Protein AF-W4FZ93-F1 (afdb_monomer_lite)

Sequence (371 aa):
MEKGGGAVDAKQWELMTLYMETLHKKGDLTDLTACATSINDALERVLGQTPNWANMYYVTIMRCMYRQMILRMTLNAPLQSDGDIVVRFCRLVLREGSCPPSLRSQAMSLLYDACASCASRVMHVLGVDSFQRNESTAEFSCACRGLDELLSCMAGSGKSFEFIYTSLDNGTTSVRLADVVNDLLSSGLSKSRTMGSSLLFRIILDSTQAQASKVLGVLFDCADVEVDARVHAHVLGLVWEVLDLRRDLLDDNSWSAVSTSLRHPSPLVTSMAAYSAMRLLLCDAKHDSKIAGSMLGDLVTIYVHHSLSLTQPVLQLMFQFFHDHYGATHSQSLIVSHYVLYRNQLVRAIYIDTFTTLGGFIINIILLGCL

pLDDT: mean 73.11, std 15.74, range [30.03, 96.38]

Structure (mmCIF, N/CA/C/O backbone):
data_AF-W4FZ93-F1
#
_entry.id   AF-W4FZ93-F1
#
loop_
_atom_site.group_PDB
_atom_site.id
_atom_site.type_symbol
_atom_site.label_atom_id
_atom_site.label_alt_id
_atom_site.label_comp_id
_atom_site.label_asym_id
_atom_site.label_entity_id
_atom_site.label_seq_id
_atom_site.pdbx_PDB_ins_code
_atom_site.Cartn_x
_atom_site.Cartn_y
_atom_site.Cartn_z
_atom_site.occupancy
_atom_site.B_iso_or_equiv
_atom_site.auth_seq_id
_atom_site.auth_comp_id
_atom_site.auth_asym_id
_atom_site.auth_atom_id
_atom_site.pdbx_PDB_model_num
ATOM 1 N N . MET A 1 1 ? -15.627 13.579 52.550 1.00 35.56 1 MET A N 1
ATOM 2 C CA . MET A 1 1 ? -14.972 13.889 51.260 1.00 35.56 1 MET A CA 1
ATOM 3 C C . MET A 1 1 ? -13.475 13.707 51.443 1.00 35.56 1 MET A C 1
ATOM 5 O O . MET A 1 1 ? -12.804 14.634 51.875 1.00 35.56 1 MET A O 1
ATOM 9 N N . GLU A 1 2 ? -12.961 12.507 51.185 1.00 30.03 2 GLU A N 1
ATOM 10 C CA . GLU A 1 2 ? -11.522 12.240 51.265 1.00 30.03 2 GLU A CA 1
ATOM 11 C C . GLU A 1 2 ? -10.886 12.435 49.888 1.00 30.03 2 GLU A C 1
ATOM 13 O O . GLU A 1 2 ? -11.124 11.676 48.955 1.00 30.03 2 GLU A O 1
ATOM 18 N N . LYS A 1 3 ? -10.067 13.482 49.759 1.00 36.00 3 LYS A N 1
ATOM 19 C CA . LYS A 1 3 ? -9.247 13.778 48.572 1.00 36.00 3 LYS A CA 1
ATOM 20 C C . LYS A 1 3 ? -7.889 13.039 48.600 1.00 36.00 3 LYS A C 1
ATOM 22 O O . LYS A 1 3 ? -6.905 13.560 48.091 1.00 36.00 3 LYS A O 1
ATOM 27 N N . GLY A 1 4 ? -7.818 11.851 49.213 1.00 32.84 4 GLY A N 1
ATOM 28 C CA . GLY A 1 4 ? -6.560 11.124 49.475 1.00 32.84 4 GLY A CA 1
ATOM 29 C C . GLY A 1 4 ? -6.294 9.865 48.632 1.00 32.84 4 GLY A C 1
ATOM 30 O O . GLY A 1 4 ? -5.160 9.399 48.607 1.00 32.84 4 GLY A O 1
ATOM 31 N N . GLY A 1 5 ? -7.293 9.317 47.926 1.00 36.84 5 GLY A N 1
ATOM 32 C CA . GLY A 1 5 ? -7.180 7.997 47.272 1.00 36.84 5 GLY A CA 1
ATOM 33 C C . GLY A 1 5 ? -6.354 7.956 45.979 1.00 36.84 5 GLY A C 1
ATOM 34 O O . GLY A 1 5 ? -5.679 6.970 45.706 1.00 36.84 5 GLY A O 1
ATOM 35 N N . GLY A 1 6 ? -6.318 9.048 45.207 1.00 48.41 6 GLY A N 1
ATOM 36 C CA . GLY A 1 6 ? -5.771 9.019 43.841 1.00 48.41 6 GLY A CA 1
ATOM 37 C C . GLY A 1 6 ? -4.277 8.681 43.731 1.00 48.41 6 GLY A C 1
ATOM 38 O O . GLY A 1 6 ? -3.866 8.067 42.751 1.00 48.41 6 GLY A O 1
ATOM 39 N N . ALA A 1 7 ? -3.459 9.045 44.725 1.00 42.44 7 ALA A N 1
ATOM 40 C CA . ALA A 1 7 ? -2.016 8.779 44.703 1.00 42.44 7 ALA A CA 1
ATOM 41 C C . ALA A 1 7 ? -1.669 7.339 45.121 1.00 42.44 7 ALA A C 1
ATOM 43 O O . ALA A 1 7 ? -0.763 6.732 44.549 1.00 42.44 7 ALA A O 1
ATOM 44 N N . VAL A 1 8 ? -2.401 6.791 46.096 1.00 50.66 8 VAL A N 1
ATOM 45 C CA . VAL A 1 8 ? -2.248 5.399 46.548 1.00 50.66 8 VAL A CA 1
ATOM 46 C C . VAL A 1 8 ? -2.722 4.449 45.452 1.00 50.66 8 VAL A C 1
ATOM 48 O O . VAL A 1 8 ? -1.992 3.526 45.093 1.00 50.66 8 VAL A O 1
ATOM 51 N N . ASP A 1 9 ? -3.865 4.757 44.837 1.00 56.88 9 ASP A N 1
ATOM 52 C CA . ASP A 1 9 ? -4.383 4.017 43.689 1.00 56.88 9 ASP A CA 1
ATOM 53 C C . ASP A 1 9 ? -3.378 4.044 42.530 1.00 56.88 9 ASP A C 1
ATOM 55 O O . ASP A 1 9 ? -3.009 2.994 42.007 1.00 56.88 9 ASP A O 1
ATOM 59 N N . ALA A 1 10 ? -2.854 5.219 42.159 1.00 54.25 10 ALA A N 1
ATOM 60 C CA . ALA A 1 10 ? -1.879 5.340 41.072 1.00 54.25 10 ALA A CA 1
ATOM 61 C C . ALA A 1 10 ? -0.599 4.520 41.318 1.00 54.25 10 ALA A C 1
ATOM 63 O O . ALA A 1 10 ? -0.083 3.892 40.391 1.00 54.25 10 ALA A O 1
ATOM 64 N N . LYS A 1 11 ? -0.101 4.476 42.562 1.00 60.28 11 LYS A N 1
ATOM 65 C CA . LYS A 1 11 ? 1.092 3.692 42.914 1.00 60.28 11 LYS A CA 1
ATOM 66 C C . LYS A 1 11 ? 0.827 2.188 42.876 1.00 60.28 11 LYS A C 1
ATOM 68 O O . LYS A 1 11 ? 1.674 1.424 42.416 1.00 60.28 11 LYS A O 1
ATOM 73 N N . GLN A 1 12 ? -0.354 1.766 43.319 1.00 64.31 12 GLN A N 1
ATOM 74 C CA . GLN A 1 12 ? -0.790 0.376 43.227 1.00 64.31 12 GLN A CA 1
ATOM 75 C C . GLN A 1 12 ? -0.920 -0.070 41.762 1.00 64.31 12 GLN A C 1
ATOM 77 O O . GLN A 1 12 ? -0.498 -1.172 41.416 1.00 64.31 12 GLN A O 1
ATOM 82 N N . TRP A 1 13 ? -1.405 0.813 40.884 1.00 63.22 13 TRP A N 1
ATOM 83 C CA . TRP A 1 13 ? -1.472 0.583 39.438 1.00 63.22 13 TRP A CA 1
ATOM 84 C C . TRP A 1 13 ? -0.101 0.482 38.777 1.00 63.22 13 TRP A C 1
ATOM 86 O O . TRP A 1 13 ? 0.116 -0.407 37.954 1.00 63.22 13 TRP A O 1
ATOM 96 N N . GLU A 1 14 ? 0.834 1.356 39.142 1.00 63.62 14 GLU A N 1
ATOM 97 C CA . GLU A 1 14 ? 2.212 1.306 38.648 1.00 63.62 14 GLU A CA 1
ATOM 98 C C . GLU A 1 14 ? 2.872 -0.037 39.003 1.00 63.62 14 GLU A C 1
ATOM 100 O O . GLU A 1 14 ? 3.421 -0.713 38.132 1.00 63.62 14 GLU A O 1
ATOM 105 N N . LEU A 1 15 ? 2.742 -0.472 40.261 1.00 67.50 15 LEU A N 1
ATOM 106 C CA . LEU A 1 15 ? 3.280 -1.747 40.743 1.00 67.50 15 LEU A CA 1
ATOM 107 C C . LEU A 1 15 ? 2.616 -2.953 40.072 1.00 67.50 15 LEU A C 1
ATOM 109 O O . LEU A 1 15 ? 3.316 -3.874 39.652 1.00 67.50 15 LEU A O 1
ATOM 113 N N . MET A 1 16 ? 1.289 -2.935 39.919 1.00 67.19 16 MET A N 1
ATOM 114 C CA . MET A 1 16 ? 0.552 -3.988 39.217 1.00 67.19 16 MET A CA 1
ATOM 115 C C . MET A 1 16 ? 0.984 -4.083 37.749 1.00 67.19 16 MET A C 1
ATOM 117 O O . MET A 1 16 ? 1.209 -5.173 37.233 1.00 67.19 16 MET A O 1
ATOM 121 N N . THR A 1 17 ? 1.172 -2.941 37.086 1.00 64.12 17 THR A N 1
ATOM 122 C CA . THR A 1 17 ? 1.612 -2.878 35.686 1.00 64.12 17 THR A CA 1
ATOM 123 C C . THR A 1 17 ? 3.021 -3.447 35.522 1.00 64.12 17 THR A C 1
ATOM 125 O O . THR A 1 17 ? 3.241 -4.298 34.662 1.00 64.12 17 THR A O 1
ATOM 128 N N . LEU A 1 18 ? 3.965 -3.046 36.381 1.00 69.38 18 LEU A N 1
ATOM 129 C CA . LEU A 1 18 ? 5.336 -3.571 36.381 1.00 69.38 18 LEU A CA 1
ATOM 130 C C . LEU A 1 18 ? 5.380 -5.078 36.677 1.00 69.38 18 LEU A C 1
ATOM 132 O O . LEU A 1 18 ? 6.157 -5.820 36.066 1.00 69.38 18 LEU A O 1
ATOM 136 N N . TYR A 1 19 ? 4.526 -5.545 37.589 1.00 70.44 19 TYR A N 1
ATOM 137 C CA . TYR A 1 19 ? 4.387 -6.961 37.908 1.00 70.44 19 TYR A CA 1
ATOM 138 C C . TYR A 1 19 ? 3.857 -7.758 36.708 1.00 70.44 19 TYR A C 1
ATOM 140 O O . TYR A 1 19 ? 4.474 -8.747 36.314 1.00 70.44 19 TYR A O 1
ATOM 148 N N . MET A 1 20 ? 2.797 -7.281 36.050 1.00 65.69 20 MET A N 1
ATOM 149 C CA . MET A 1 20 ? 2.255 -7.912 34.842 1.00 65.69 20 MET A CA 1
ATOM 150 C C . MET A 1 20 ? 3.243 -7.904 33.668 1.00 65.69 20 MET A C 1
ATOM 152 O O . MET A 1 20 ? 3.344 -8.899 32.951 1.00 65.69 20 MET A O 1
ATOM 156 N N . GLU A 1 21 ? 4.018 -6.831 33.474 1.00 68.00 21 GLU A N 1
ATOM 157 C CA . GLU A 1 21 ? 5.091 -6.815 32.469 1.00 68.00 21 GLU A CA 1
ATOM 158 C C . GLU A 1 21 ? 6.171 -7.860 32.763 1.00 68.00 21 GLU A C 1
ATOM 160 O O . GLU A 1 21 ? 6.707 -8.485 31.845 1.00 68.00 21 GLU A O 1
ATOM 165 N N . THR A 1 22 ? 6.479 -8.072 34.042 1.00 69.50 22 THR A N 1
ATOM 166 C CA . THR A 1 22 ? 7.454 -9.075 34.477 1.00 69.50 22 THR A CA 1
ATOM 167 C C . THR A 1 22 ? 6.928 -10.492 34.257 1.00 69.50 22 THR A C 1
ATOM 169 O O . THR A 1 22 ? 7.661 -11.324 33.723 1.00 69.50 22 THR A O 1
ATOM 172 N N . LEU A 1 23 ? 5.664 -10.761 34.600 1.00 65.00 23 LEU A N 1
ATOM 173 C CA . LEU A 1 23 ? 5.008 -12.045 34.326 1.00 65.00 23 LEU A CA 1
ATOM 174 C C . LEU A 1 23 ? 4.964 -12.342 32.825 1.00 65.00 23 LEU A C 1
ATOM 176 O O . LEU A 1 23 ? 5.329 -13.433 32.394 1.00 65.00 23 LEU A O 1
ATOM 180 N N . HIS A 1 24 ? 4.627 -11.343 32.007 1.00 64.81 24 HIS A N 1
ATOM 181 C CA . HIS A 1 24 ? 4.627 -11.496 30.556 1.00 64.81 24 HIS A CA 1
ATOM 182 C C . HIS A 1 24 ? 6.029 -11.795 30.005 1.00 64.81 24 HIS A C 1
ATOM 184 O O . HIS A 1 24 ? 6.166 -12.633 29.116 1.00 64.81 24 HIS A O 1
ATOM 190 N N . LYS A 1 25 ? 7.084 -11.142 30.512 1.00 71.75 25 LYS A N 1
ATOM 191 C CA . LYS A 1 25 ? 8.470 -11.453 30.110 1.00 71.75 25 LYS A CA 1
ATOM 192 C C . LYS A 1 25 ? 8.885 -12.880 30.475 1.00 71.75 25 LYS A C 1
ATOM 194 O O . LYS A 1 25 ? 9.735 -13.443 29.796 1.00 71.75 25 LYS A O 1
ATOM 199 N N . LYS A 1 26 ? 8.305 -13.443 31.536 1.00 73.75 26 LYS A N 1
ATOM 200 C CA . LYS A 1 26 ? 8.569 -14.810 32.003 1.00 73.75 26 LYS A CA 1
ATOM 201 C C . LYS A 1 26 ? 7.689 -15.872 31.333 1.00 73.75 26 LYS A C 1
ATOM 203 O O . LYS A 1 26 ? 8.024 -17.045 31.413 1.00 73.75 26 LYS A O 1
ATOM 208 N N . GLY A 1 27 ? 6.618 -15.469 30.644 1.00 61.44 27 GLY A N 1
ATOM 209 C CA . GLY A 1 27 ? 5.684 -16.382 29.978 1.00 61.44 27 GLY A CA 1
ATOM 210 C C . GLY A 1 27 ? 4.643 -17.025 30.906 1.00 61.44 27 GLY A C 1
ATOM 211 O O . GLY A 1 27 ? 3.965 -17.958 30.485 1.00 61.44 27 GLY A O 1
ATOM 212 N N . ASP A 1 28 ? 4.483 -16.532 32.139 1.00 61.88 28 ASP A N 1
ATOM 213 C CA . ASP A 1 28 ? 3.562 -17.100 33.137 1.00 61.88 28 ASP A CA 1
ATOM 214 C C . ASP A 1 28 ? 2.106 -16.663 32.890 1.00 61.88 28 ASP A C 1
ATOM 216 O O . ASP A 1 28 ? 1.606 -15.687 33.455 1.00 61.88 28 ASP A O 1
ATOM 220 N N . LEU A 1 29 ? 1.410 -17.392 32.012 1.00 56.88 29 LEU A N 1
ATOM 221 C CA . LEU A 1 29 ? 0.048 -17.075 31.556 1.00 56.88 29 LEU A CA 1
ATOM 222 C C . LEU A 1 29 ? -1.044 -17.295 32.625 1.00 56.88 29 LEU A C 1
ATOM 224 O O . LEU A 1 29 ? -2.068 -16.613 32.595 1.00 56.88 29 LEU A O 1
ATOM 228 N N . THR A 1 30 ? -0.840 -18.203 33.584 1.00 58.72 30 THR A N 1
ATOM 229 C CA . THR A 1 30 ? -1.821 -18.526 34.640 1.00 58.72 30 THR A CA 1
ATOM 230 C C . THR A 1 30 ? -1.986 -17.390 35.651 1.00 58.72 30 THR A C 1
ATOM 232 O O . THR A 1 30 ? -3.110 -16.990 35.958 1.00 58.72 30 THR A O 1
ATOM 235 N N . ASP A 1 31 ? -0.891 -16.778 36.099 1.00 56.69 31 ASP A N 1
ATOM 236 C CA . ASP A 1 31 ? -0.945 -15.661 37.055 1.00 56.69 31 ASP A CA 1
ATOM 237 C C . ASP A 1 31 ? -1.457 -14.369 36.393 1.00 56.69 31 ASP A C 1
ATOM 239 O O . ASP A 1 31 ? -2.152 -13.557 37.014 1.00 56.69 31 ASP A O 1
ATOM 243 N N . LEU A 1 32 ? -1.206 -14.223 35.087 1.00 56.34 32 LEU A N 1
ATOM 244 C CA . LEU A 1 32 ? -1.777 -13.171 34.244 1.00 56.34 32 LEU A CA 1
ATOM 245 C C . LEU A 1 32 ? -3.315 -13.242 34.189 1.00 56.34 32 LEU A C 1
ATOM 247 O O . LEU A 1 32 ? -3.967 -12.197 34.252 1.00 56.34 32 LEU A O 1
ATOM 251 N N . THR A 1 33 ? -3.903 -14.445 34.126 1.00 56.22 33 THR A N 1
ATOM 252 C CA . THR A 1 33 ? -5.371 -14.616 34.114 1.00 56.22 33 THR A CA 1
ATOM 253 C C . THR A 1 33 ? -6.044 -14.270 35.440 1.00 56.22 33 THR A C 1
ATOM 255 O O . THR A 1 33 ? -7.114 -13.658 35.431 1.00 56.22 33 THR A O 1
ATOM 258 N N . ALA A 1 34 ? -5.414 -14.580 36.577 1.00 58.16 34 ALA A N 1
ATOM 259 C CA . ALA A 1 34 ? -5.950 -14.258 37.901 1.00 58.16 34 ALA A CA 1
ATOM 260 C C . ALA A 1 34 ? -6.024 -12.742 38.145 1.00 58.16 34 ALA A C 1
ATOM 262 O O . ALA A 1 34 ? -6.990 -12.252 38.728 1.00 58.16 34 ALA A O 1
ATOM 263 N N . CYS A 1 35 ? -5.049 -11.989 37.630 1.00 56.03 35 CYS A N 1
ATOM 264 C CA . CYS A 1 35 ? -5.040 -10.532 37.724 1.00 56.03 35 CYS A CA 1
ATOM 265 C C . CYS A 1 35 ? -6.111 -9.846 36.856 1.00 56.03 35 CYS A C 1
ATOM 267 O O . CYS A 1 35 ? -6.422 -8.678 37.083 1.00 56.03 35 CYS A O 1
ATOM 269 N N . ALA A 1 36 ? -6.690 -10.549 35.877 1.00 53.28 36 ALA A N 1
ATOM 270 C CA . ALA A 1 36 ? -7.583 -9.931 34.910 1.00 53.28 36 ALA A CA 1
ATOM 271 C C . ALA A 1 36 ? -8.976 -9.607 35.479 1.00 53.28 36 ALA A C 1
ATOM 273 O O . ALA A 1 36 ? -9.659 -8.730 34.959 1.00 53.28 36 ALA A O 1
ATOM 274 N N . THR A 1 37 ? -9.416 -10.290 36.544 1.00 53.91 37 THR A N 1
ATOM 275 C CA . THR A 1 37 ? -10.739 -10.138 37.196 1.00 53.91 37 THR A CA 1
ATOM 276 C C . THR A 1 37 ? -11.039 -8.736 37.730 1.00 53.91 37 THR A C 1
ATOM 278 O O . THR A 1 37 ? -12.204 -8.352 37.728 1.00 53.91 37 THR A O 1
ATOM 281 N N . SER A 1 38 ? -10.027 -7.933 38.076 1.00 57.75 38 SER A N 1
ATOM 282 C CA . SER A 1 38 ? -10.199 -6.572 38.616 1.00 57.75 38 SER A CA 1
ATOM 283 C C . SER A 1 38 ? -10.261 -5.455 37.560 1.00 57.75 38 SER A C 1
ATOM 285 O O . SER A 1 38 ? -10.442 -4.289 37.912 1.00 57.75 38 SER A O 1
ATOM 287 N N . ILE A 1 39 ? -10.115 -5.773 36.265 1.00 56.94 39 ILE A N 1
ATOM 288 C CA . ILE A 1 39 ? -9.986 -4.751 35.214 1.00 56.94 39 ILE A CA 1
ATOM 289 C C . ILE A 1 39 ? -11.302 -4.014 34.955 1.00 56.94 39 ILE A C 1
ATOM 291 O O . ILE A 1 39 ? -11.245 -2.843 34.611 1.00 56.94 39 ILE A O 1
ATOM 295 N N . ASN A 1 40 ? -12.481 -4.619 35.135 1.00 58.53 40 ASN A N 1
ATOM 296 C CA . ASN A 1 40 ? -13.748 -3.954 34.780 1.00 58.53 40 ASN A CA 1
ATOM 297 C C . ASN A 1 40 ? -13.934 -2.613 35.525 1.00 58.53 40 ASN A C 1
ATOM 299 O O . ASN A 1 40 ? -14.217 -1.596 34.893 1.00 58.53 40 ASN A O 1
ATOM 303 N N . ASP A 1 41 ? -13.630 -2.571 36.825 1.00 61.22 41 ASP A N 1
ATOM 304 C CA . ASP A 1 41 ? -13.669 -1.338 37.627 1.00 61.22 41 ASP A CA 1
ATOM 305 C C . ASP A 1 41 ? -12.568 -0.340 37.232 1.00 61.22 41 ASP A C 1
ATOM 307 O O . ASP A 1 41 ? -12.723 0.878 37.344 1.00 61.22 41 ASP A O 1
ATOM 311 N N . ALA A 1 42 ? -11.426 -0.847 36.770 1.00 58.47 42 ALA A N 1
ATOM 312 C CA . ALA A 1 42 ? -10.315 -0.036 36.288 1.00 58.47 42 ALA A CA 1
ATOM 313 C C . ALA A 1 42 ? -10.595 0.579 34.913 1.00 58.47 42 ALA A C 1
ATOM 315 O O . ALA A 1 42 ? -10.226 1.723 34.655 1.00 58.47 42 ALA A O 1
ATOM 316 N N . LEU A 1 43 ? -11.279 -0.173 34.052 1.00 62.75 43 LEU A N 1
ATOM 317 C CA . LEU A 1 43 ? -11.732 0.226 32.729 1.00 62.75 43 LEU A CA 1
ATOM 318 C C . LEU A 1 43 ? -12.688 1.399 32.829 1.00 62.75 43 LEU A C 1
ATOM 320 O O . LEU A 1 43 ? -12.486 2.387 32.132 1.00 62.75 43 LEU A O 1
ATOM 324 N N . GLU A 1 44 ? -13.673 1.345 33.726 1.00 63.81 44 GLU A N 1
ATOM 325 C CA . GLU A 1 44 ? -14.584 2.474 33.929 1.00 63.81 44 GLU A CA 1
ATOM 326 C C . GLU A 1 44 ? -13.851 3.729 34.420 1.00 63.81 44 GLU A C 1
ATOM 328 O O . GLU A 1 44 ? -14.126 4.832 33.942 1.00 63.81 44 GLU A O 1
ATOM 333 N N . ARG A 1 45 ? -12.855 3.576 35.304 1.00 64.44 45 ARG A N 1
ATOM 334 C CA . ARG A 1 45 ? -12.037 4.706 35.777 1.00 64.44 45 ARG A CA 1
ATOM 335 C C . ARG A 1 45 ? -11.161 5.301 34.678 1.00 64.44 45 ARG A C 1
ATOM 337 O O . ARG A 1 45 ? -11.041 6.520 34.615 1.00 64.44 45 ARG A O 1
ATOM 344 N N . VAL A 1 46 ? -10.566 4.476 33.816 1.00 64.94 46 VAL A N 1
ATOM 345 C CA . VAL A 1 46 ? -9.740 4.942 32.689 1.00 64.94 46 VAL A CA 1
ATOM 346 C C . VAL A 1 46 ? -10.601 5.566 31.591 1.00 64.94 46 VAL A C 1
ATOM 348 O O . VAL A 1 46 ? -10.240 6.617 31.071 1.00 64.94 46 VAL A O 1
ATOM 351 N N . LEU A 1 47 ? -11.760 4.978 31.279 1.00 63.56 47 LEU A N 1
ATOM 352 C CA . LEU A 1 47 ? -12.728 5.529 30.323 1.00 63.56 47 LEU A CA 1
ATOM 353 C C . LEU A 1 47 ? -13.320 6.868 30.793 1.00 63.56 47 LEU A C 1
ATOM 355 O O . LEU A 1 47 ? -13.745 7.667 29.962 1.00 63.56 47 LEU A O 1
ATOM 359 N N . GLY A 1 48 ? -13.351 7.117 32.106 1.00 61.69 48 GLY A N 1
ATOM 360 C CA . GLY A 1 48 ? -13.779 8.387 32.695 1.00 61.69 48 GLY A CA 1
ATOM 361 C C . GLY A 1 48 ? -12.708 9.485 32.716 1.00 61.69 48 GLY A C 1
ATOM 362 O O . GLY A 1 48 ? -13.018 10.614 33.096 1.00 61.69 48 GLY A O 1
ATOM 363 N N . GLN A 1 49 ? -11.460 9.188 32.337 1.00 67.88 49 GLN A N 1
ATOM 364 C CA . GLN A 1 49 ? -10.350 10.143 32.358 1.00 67.88 49 GLN A CA 1
ATOM 365 C C . GLN A 1 49 ? -9.951 10.592 30.951 1.00 67.88 49 GLN A C 1
ATOM 367 O O . GLN A 1 49 ? -9.987 9.828 29.989 1.00 67.88 49 GLN A O 1
ATOM 372 N N . THR A 1 50 ? -9.513 11.847 30.836 1.00 71.50 50 THR A N 1
ATOM 373 C CA . THR A 1 50 ? -8.937 12.374 29.594 1.00 71.50 50 THR A CA 1
ATOM 374 C C . THR A 1 50 ? -7.622 11.654 29.268 1.00 71.50 50 THR A C 1
ATOM 376 O O . THR A 1 50 ? -6.740 11.615 30.135 1.00 71.50 50 THR A O 1
ATOM 379 N N . PRO A 1 51 ? -7.444 11.128 28.042 1.00 76.38 51 PRO A N 1
ATOM 380 C CA . PRO A 1 51 ? -6.226 10.422 27.657 1.00 76.38 51 PRO A CA 1
ATOM 381 C C . PRO A 1 51 ? -4.962 11.284 27.772 1.00 76.38 51 PRO A C 1
ATOM 383 O O . PRO A 1 51 ? -4.949 12.439 27.349 1.00 76.38 51 PRO A O 1
ATOM 386 N N . ASN A 1 52 ? -3.871 10.717 28.303 1.00 79.88 52 ASN A N 1
ATOM 387 C CA . ASN A 1 52 ? -2.574 11.396 28.415 1.00 79.88 52 ASN A CA 1
ATOM 388 C C . ASN A 1 52 ? -1.451 10.574 27.770 1.00 79.88 52 ASN A C 1
ATOM 390 O O . ASN A 1 52 ? -0.611 9.974 28.441 1.00 79.88 52 ASN A O 1
ATOM 394 N N . TRP A 1 53 ? -1.426 10.570 26.438 1.00 83.25 53 TRP A N 1
ATOM 395 C CA . TRP A 1 53 ? -0.460 9.811 25.635 1.00 83.25 53 TRP A CA 1
ATOM 396 C C . TRP A 1 53 ? 0.995 10.276 25.780 1.00 83.25 53 TRP A C 1
ATOM 398 O O . TRP A 1 53 ? 1.907 9.525 25.443 1.00 83.25 53 TRP A O 1
ATOM 408 N N . ALA A 1 54 ? 1.223 11.489 26.296 1.00 79.81 54 ALA A N 1
ATOM 409 C CA . ALA A 1 54 ? 2.562 12.003 26.580 1.00 79.81 54 ALA A CA 1
ATOM 410 C C . ALA A 1 54 ? 3.182 11.366 27.837 1.00 79.81 54 ALA A C 1
ATOM 412 O O . ALA A 1 54 ? 4.403 11.340 27.985 1.00 79.81 54 ALA A O 1
ATOM 413 N N . ASN A 1 55 ? 2.358 10.834 28.743 1.00 76.38 55 ASN A N 1
ATOM 414 C CA . ASN A 1 55 ? 2.825 10.162 29.945 1.00 76.38 55 ASN A CA 1
ATOM 415 C C . ASN A 1 55 ? 3.132 8.684 29.648 1.00 76.38 55 ASN A C 1
ATOM 417 O O . ASN A 1 55 ? 2.225 7.890 29.396 1.00 76.38 55 ASN A O 1
ATOM 421 N N . MET A 1 56 ? 4.407 8.288 29.741 1.00 72.88 56 MET A N 1
ATOM 422 C CA . MET A 1 56 ? 4.806 6.891 29.526 1.00 72.88 56 MET A CA 1
ATOM 423 C C . MET A 1 56 ? 4.089 5.912 30.462 1.00 72.88 56 MET A C 1
ATOM 425 O O . MET A 1 56 ? 3.720 4.834 30.011 1.00 72.88 56 MET A O 1
ATOM 429 N N . TYR A 1 57 ? 3.822 6.278 31.720 1.00 67.62 57 TYR A N 1
ATOM 430 C CA . TYR A 1 57 ? 3.101 5.405 32.653 1.00 67.62 57 TYR A CA 1
ATOM 431 C C . TYR A 1 57 ? 1.669 5.138 32.186 1.00 67.62 57 TYR A C 1
ATOM 433 O O . TYR A 1 57 ? 1.209 4.000 32.240 1.00 67.62 57 TYR A O 1
ATOM 441 N N . TYR A 1 58 ? 0.991 6.160 31.653 1.00 71.69 58 TYR A N 1
ATOM 442 C CA . TYR A 1 58 ? -0.341 6.006 31.065 1.00 71.69 58 TYR A CA 1
ATOM 443 C C . TYR A 1 58 ? -0.303 5.054 29.862 1.00 71.69 58 TYR A C 1
ATOM 445 O O . TYR A 1 58 ? -1.099 4.123 29.784 1.00 71.69 58 TYR A O 1
ATOM 453 N N . VAL A 1 59 ? 0.675 5.216 28.962 1.00 76.69 59 VAL A N 1
ATOM 454 C CA . VAL A 1 59 ? 0.855 4.319 27.805 1.00 76.69 59 VAL A CA 1
ATOM 455 C C . VAL A 1 59 ? 1.107 2.872 28.242 1.00 76.69 59 VAL A C 1
ATOM 457 O O . VAL A 1 59 ? 0.545 1.949 27.651 1.00 76.69 59 VAL A O 1
ATOM 460 N N . THR A 1 60 ? 1.923 2.656 29.274 1.00 71.44 60 THR A N 1
ATOM 461 C CA . THR A 1 60 ? 2.221 1.317 29.798 1.00 71.44 60 THR A CA 1
ATOM 462 C C . THR A 1 60 ? 0.990 0.669 30.433 1.00 71.44 60 THR A C 1
ATOM 464 O O . THR A 1 60 ? 0.700 -0.491 30.135 1.00 71.44 60 THR A O 1
ATOM 467 N N . ILE A 1 61 ? 0.216 1.418 31.227 1.00 74.38 61 ILE A N 1
ATOM 468 C CA . ILE A 1 61 ? -1.057 0.944 31.796 1.00 74.38 61 ILE A CA 1
ATOM 469 C C . ILE A 1 61 ? -2.014 0.534 30.671 1.00 74.38 61 ILE A C 1
ATOM 471 O O . ILE A 1 61 ? -2.540 -0.579 30.688 1.00 74.38 61 ILE A O 1
ATOM 475 N N . MET A 1 62 ? -2.175 1.380 29.648 1.00 77.19 62 MET A N 1
ATOM 476 C CA . MET A 1 62 ? -3.034 1.077 28.501 1.00 77.19 62 MET A CA 1
ATOM 477 C C . MET A 1 62 ? -2.579 -0.190 27.767 1.00 77.19 62 MET A C 1
ATOM 479 O O . MET A 1 62 ? -3.401 -1.061 27.491 1.00 77.19 62 MET A O 1
ATOM 483 N N . ARG A 1 63 ? -1.275 -0.354 27.498 1.00 76.19 63 ARG A N 1
ATOM 484 C CA . ARG A 1 63 ? -0.729 -1.582 26.881 1.00 76.19 63 ARG A CA 1
ATOM 485 C C . ARG A 1 63 ? -1.037 -2.825 27.703 1.00 76.19 63 ARG A C 1
ATOM 487 O O . ARG A 1 63 ? -1.376 -3.865 27.142 1.00 76.19 63 ARG A O 1
ATOM 494 N N . CYS A 1 64 ? -0.893 -2.721 29.018 1.00 74.56 64 CYS A N 1
ATOM 495 C CA . CYS A 1 64 ? -1.180 -3.815 29.928 1.00 74.56 64 CYS A CA 1
ATOM 496 C C . CYS A 1 64 ? -2.661 -4.217 29.856 1.00 74.56 64 CYS A C 1
ATOM 498 O O . CYS A 1 64 ? -2.968 -5.392 29.656 1.00 74.56 64 CYS A O 1
ATOM 500 N N . MET A 1 65 ? -3.568 -3.233 29.891 1.00 75.94 65 MET A N 1
ATOM 501 C CA . MET A 1 65 ? -5.010 -3.457 29.745 1.00 75.94 65 MET A CA 1
ATOM 502 C C . MET A 1 65 ? -5.366 -4.126 28.410 1.00 75.94 65 MET A C 1
ATOM 504 O O . MET A 1 65 ? -6.105 -5.109 28.408 1.00 75.94 65 MET A O 1
ATOM 508 N N . TYR A 1 66 ? -4.793 -3.672 27.287 1.00 75.75 66 TYR A N 1
ATOM 509 C CA . TYR A 1 66 ? -5.018 -4.302 25.977 1.00 75.75 66 TYR A CA 1
ATOM 510 C C . TYR A 1 66 ? -4.575 -5.765 25.945 1.00 75.75 66 TYR A C 1
ATOM 512 O O . TYR A 1 66 ? -5.323 -6.626 25.490 1.00 75.75 66 TYR A O 1
ATOM 520 N N . ARG A 1 67 ? -3.387 -6.075 26.473 1.00 74.38 67 ARG A N 1
ATOM 521 C CA . ARG A 1 67 ? -2.888 -7.459 26.539 1.00 74.38 67 ARG A CA 1
ATOM 522 C C . ARG A 1 67 ? -3.788 -8.354 27.383 1.00 74.38 67 ARG A C 1
ATOM 524 O O . ARG A 1 67 ? -4.049 -9.491 27.001 1.00 74.38 67 ARG A O 1
ATOM 531 N N . GLN A 1 68 ? -4.282 -7.846 28.508 1.00 72.94 68 GLN A N 1
ATOM 532 C CA . GLN A 1 68 ? -5.199 -8.597 29.362 1.00 72.94 68 GLN A CA 1
ATOM 533 C C . GLN A 1 68 ? -6.555 -8.833 28.683 1.00 72.94 68 GLN A C 1
ATOM 535 O O . GLN A 1 68 ? -7.104 -9.928 28.788 1.00 72.94 68 GLN A O 1
ATOM 540 N N . MET A 1 69 ? -7.082 -7.845 27.953 1.00 73.38 69 MET A N 1
ATOM 541 C CA . MET A 1 69 ? -8.304 -8.009 27.159 1.00 73.38 69 MET A CA 1
ATOM 542 C C . MET A 1 69 ? -8.134 -9.048 26.050 1.00 73.38 69 MET A C 1
ATOM 544 O O . MET A 1 69 ? -9.016 -9.884 25.874 1.00 73.38 69 MET A O 1
ATOM 548 N N . ILE A 1 70 ? -6.990 -9.044 25.357 1.00 73.19 70 ILE A N 1
ATOM 549 C CA . ILE A 1 70 ? -6.656 -10.070 24.360 1.00 73.19 70 ILE A CA 1
ATOM 550 C C . ILE A 1 70 ? -6.676 -11.453 25.017 1.00 73.19 70 ILE A C 1
ATOM 552 O O . ILE A 1 70 ? -7.430 -12.314 24.574 1.00 73.19 70 ILE A O 1
ATOM 556 N N . LEU A 1 71 ? -5.937 -11.642 26.118 1.00 70.25 71 LEU A N 1
ATOM 557 C CA . LEU A 1 71 ? -5.891 -12.916 26.850 1.00 70.25 71 LEU A CA 1
ATOM 558 C C . LEU A 1 71 ? -7.285 -13.395 27.274 1.00 70.25 71 LEU A C 1
ATOM 560 O O . LEU A 1 71 ? -7.610 -14.570 27.114 1.00 70.25 71 LEU A O 1
ATOM 564 N N . ARG A 1 72 ? -8.131 -12.489 27.776 1.00 69.75 72 ARG A N 1
ATOM 565 C CA . ARG A 1 72 ? -9.516 -12.806 28.152 1.00 69.75 72 ARG A CA 1
ATOM 566 C C . ARG A 1 72 ? -10.350 -13.274 26.965 1.00 69.75 72 ARG A C 1
ATOM 568 O O . ARG A 1 72 ? -11.026 -14.287 27.091 1.00 69.75 72 ARG A O 1
ATOM 575 N N . MET A 1 73 ? -10.268 -12.575 25.835 1.00 67.31 73 MET A N 1
ATOM 576 C CA . MET A 1 73 ? -10.976 -12.935 24.601 1.00 67.31 73 MET A CA 1
ATOM 577 C C . MET A 1 73 ? -10.501 -14.269 24.018 1.00 67.31 73 MET A C 1
ATOM 579 O O . MET A 1 73 ? -11.291 -14.990 23.420 1.00 67.31 73 MET A O 1
ATOM 583 N N . THR A 1 74 ? -9.218 -14.610 24.185 1.00 65.81 74 THR A N 1
ATOM 584 C CA . THR A 1 74 ? -8.672 -15.883 23.684 1.00 65.81 74 THR A CA 1
ATOM 585 C C . THR A 1 74 ? -9.094 -17.075 24.546 1.00 65.81 74 THR A C 1
ATOM 587 O O . THR A 1 74 ? -9.266 -18.176 24.031 1.00 65.81 74 THR A O 1
ATOM 590 N N . LEU A 1 75 ? -9.231 -16.874 25.861 1.00 59.34 75 LEU A N 1
ATOM 591 C CA . LEU A 1 75 ? -9.457 -17.950 26.832 1.00 59.34 75 LEU A CA 1
ATOM 592 C C . LEU A 1 75 ? -10.936 -18.181 27.156 1.00 59.34 75 LEU A C 1
ATOM 594 O O . LEU A 1 75 ? -11.342 -19.320 27.375 1.00 59.34 75 LEU A O 1
ATOM 598 N N . ASN A 1 76 ? -11.742 -17.121 27.163 1.00 53.94 76 ASN A N 1
ATOM 599 C CA . ASN A 1 76 ? -13.177 -17.200 27.386 1.00 53.94 76 ASN A CA 1
ATOM 600 C C . ASN A 1 76 ? -13.868 -16.877 26.059 1.00 53.94 76 ASN A C 1
ATOM 602 O O . ASN A 1 76 ? -13.758 -15.754 25.571 1.00 53.94 76 ASN A O 1
ATOM 606 N N . ALA A 1 77 ? -14.562 -17.860 25.469 1.00 48.53 77 ALA A N 1
ATOM 607 C CA . ALA A 1 77 ? -15.419 -17.672 24.291 1.00 48.53 77 ALA A CA 1
ATOM 608 C C . ALA A 1 77 ? -16.228 -16.363 24.405 1.00 48.53 77 ALA A C 1
ATOM 610 O O . ALA A 1 77 ? -16.607 -16.013 25.525 1.00 48.53 77 ALA A O 1
ATOM 611 N N . PRO A 1 78 ? -16.496 -15.646 23.293 1.00 50.66 78 PRO A N 1
ATOM 612 C CA . PRO A 1 78 ? -16.865 -14.232 23.310 1.00 50.66 78 PRO A CA 1
ATOM 613 C C . PRO A 1 78 ? -18.059 -13.995 24.233 1.00 50.66 78 PRO A C 1
ATOM 615 O O . PRO A 1 78 ? -19.208 -14.279 23.889 1.00 50.66 78 PRO A O 1
ATOM 618 N N . LEU A 1 79 ? -17.773 -13.496 25.436 1.00 47.50 79 LEU A N 1
ATOM 619 C CA . LEU A 1 79 ? -18.781 -13.097 26.402 1.00 47.50 79 LEU A CA 1
ATOM 620 C C . LEU A 1 79 ? -19.512 -11.912 25.778 1.00 47.50 79 LEU A C 1
ATOM 622 O O . LEU A 1 79 ? -18.959 -10.820 25.670 1.00 47.50 79 LEU A O 1
ATOM 626 N N . GLN A 1 80 ? -20.750 -12.131 25.333 1.00 51.94 80 GLN A N 1
ATOM 627 C CA . GLN A 1 80 ? -21.574 -11.101 24.689 1.00 51.94 80 GLN A CA 1
ATOM 628 C C . GLN A 1 80 ? -21.697 -9.818 25.537 1.00 51.94 80 GLN A C 1
ATOM 630 O O . GLN A 1 80 ? -21.899 -8.749 24.973 1.00 51.94 80 GLN A O 1
ATOM 635 N N . SER A 1 81 ? -21.521 -9.900 26.863 1.00 54.84 81 SER A N 1
ATOM 636 C CA . SER A 1 81 ? -21.518 -8.756 27.787 1.00 54.84 81 SER A CA 1
ATOM 637 C C . SER A 1 81 ? -20.235 -7.914 27.765 1.00 54.84 81 SER A C 1
ATOM 639 O O . SER A 1 81 ? -20.299 -6.712 28.009 1.00 54.84 81 SER A O 1
ATOM 641 N N . ASP A 1 82 ? -19.076 -8.508 27.468 1.00 61.88 82 ASP A N 1
ATOM 642 C CA . ASP A 1 82 ? -17.779 -7.810 27.495 1.00 61.88 82 ASP A CA 1
ATOM 643 C C . ASP A 1 82 ? -17.479 -7.104 26.159 1.00 61.88 82 ASP A C 1
ATOM 645 O O . ASP A 1 82 ? -16.632 -6.207 26.095 1.00 61.88 82 ASP A O 1
ATOM 649 N N . GLY A 1 83 ? -18.210 -7.464 25.096 1.00 64.44 83 GLY A N 1
ATOM 650 C CA . GLY A 1 83 ? -18.058 -6.899 23.754 1.00 64.44 83 GLY A CA 1
ATOM 651 C C . GLY A 1 83 ? -18.214 -5.378 23.718 1.00 64.44 83 GLY A C 1
ATOM 652 O O . GLY A 1 83 ? -17.363 -4.692 23.154 1.00 64.44 83 GLY A O 1
ATOM 653 N N . ASP A 1 84 ? -19.228 -4.824 24.385 1.00 69.81 84 ASP A N 1
ATOM 654 C CA . ASP A 1 84 ? -19.468 -3.373 24.405 1.00 69.81 84 ASP A CA 1
ATOM 655 C C . ASP A 1 84 ? -18.351 -2.595 25.116 1.00 69.81 84 ASP A C 1
ATOM 657 O O . ASP A 1 84 ? -17.993 -1.484 24.710 1.00 69.81 84 ASP A O 1
ATOM 661 N N . ILE A 1 85 ? -17.757 -3.183 26.157 1.00 72.38 85 ILE A N 1
ATOM 662 C CA . ILE A 1 85 ? -16.640 -2.583 26.895 1.00 72.38 85 ILE A CA 1
ATOM 663 C C . ILE A 1 85 ? -15.385 -2.583 26.022 1.00 72.38 85 ILE A C 1
ATOM 665 O O . ILE A 1 85 ? -14.735 -1.542 25.892 1.00 72.38 85 ILE A O 1
ATOM 669 N N . VAL A 1 86 ? -15.079 -3.709 25.368 1.00 75.75 86 VAL A N 1
ATOM 670 C CA . VAL A 1 86 ? -13.963 -3.810 24.413 1.00 75.75 86 VAL A CA 1
ATOM 671 C C . VAL A 1 86 ? -14.131 -2.792 23.289 1.00 75.75 86 VAL A C 1
ATOM 673 O O . VAL A 1 86 ? -13.194 -2.062 22.970 1.00 75.75 86 VAL A O 1
ATOM 676 N N . VAL A 1 87 ? -15.338 -2.672 22.737 1.00 76.31 87 VAL A N 1
ATOM 677 C CA . VAL A 1 87 ? -15.667 -1.699 21.694 1.00 76.31 87 VAL A CA 1
ATOM 678 C C . VAL A 1 87 ? -15.428 -0.262 22.160 1.00 76.31 87 VAL A C 1
ATOM 680 O O . VAL A 1 87 ? -14.757 0.506 21.465 1.00 76.31 87 VAL A O 1
ATOM 683 N N . ARG A 1 88 ? -15.944 0.128 23.332 1.00 76.44 88 ARG A N 1
ATOM 684 C CA . ARG A 1 88 ? -15.741 1.478 23.888 1.00 76.44 88 ARG A CA 1
ATOM 685 C C . ARG A 1 88 ? -14.264 1.773 24.130 1.00 76.44 88 ARG A C 1
ATOM 687 O O . ARG A 1 88 ? -13.810 2.879 23.842 1.00 76.44 88 ARG A O 1
ATOM 694 N N . PHE A 1 89 ? -13.521 0.784 24.610 1.00 77.69 89 PHE A N 1
ATOM 695 C CA . PHE A 1 89 ? -12.097 0.910 24.886 1.00 77.69 89 PHE A CA 1
ATOM 696 C C . PHE A 1 89 ? -11.263 1.056 23.609 1.00 77.69 89 PHE A C 1
ATOM 698 O O . PHE A 1 89 ? -10.432 1.961 23.515 1.00 77.69 89 PHE A O 1
ATOM 705 N N . CYS A 1 90 ? -11.551 0.250 22.585 1.00 81.31 90 CYS A N 1
ATOM 706 C CA . CYS A 1 90 ? -10.913 0.376 21.278 1.00 81.31 90 CYS A CA 1
ATOM 707 C C . CYS A 1 90 ? -11.240 1.733 20.641 1.00 81.31 90 CYS A C 1
ATOM 709 O O . CYS A 1 90 ? -10.340 2.424 20.171 1.00 81.31 90 CYS A O 1
ATOM 711 N N . ARG A 1 91 ? -12.500 2.189 20.702 1.00 78.50 91 ARG A N 1
ATOM 712 C CA . ARG A 1 91 ? -12.904 3.518 20.201 1.00 78.50 91 ARG A CA 1
ATOM 713 C C . ARG A 1 91 ? -12.109 4.663 20.833 1.00 78.50 91 ARG A C 1
ATOM 715 O O . ARG A 1 91 ? -11.748 5.586 20.110 1.00 78.50 91 ARG A O 1
ATOM 722 N N . LEU A 1 92 ? -11.832 4.608 22.141 1.00 78.38 92 LEU A N 1
ATOM 723 C CA . LEU A 1 92 ? -11.035 5.624 22.843 1.00 78.38 92 LEU A CA 1
ATOM 724 C C . LEU A 1 92 ? -9.656 5.792 22.188 1.00 78.38 92 LEU A C 1
ATOM 726 O O . LEU A 1 92 ? -9.220 6.903 21.917 1.00 78.38 92 LEU A O 1
ATOM 730 N N . VAL A 1 93 ? -8.985 4.678 21.899 1.00 80.25 93 VAL A N 1
ATOM 731 C CA . VAL A 1 93 ? -7.654 4.672 21.279 1.00 80.25 93 VAL A CA 1
ATOM 732 C C . VAL A 1 93 ? -7.702 5.074 19.810 1.00 80.25 93 VAL A C 1
ATOM 734 O O . VAL A 1 93 ? -6.866 5.847 19.345 1.00 80.25 93 VAL A O 1
ATOM 737 N N . LEU A 1 94 ? -8.682 4.550 19.079 1.00 77.88 94 LEU A N 1
ATOM 738 C CA . LEU A 1 94 ? -8.773 4.702 17.629 1.00 77.88 94 LEU A CA 1
ATOM 739 C C . LEU A 1 94 ? -9.223 6.108 17.208 1.00 77.88 94 LEU A C 1
ATOM 741 O O . LEU A 1 94 ? -8.917 6.533 16.097 1.00 77.88 94 LEU A O 1
ATOM 745 N N . ARG A 1 95 ? -9.901 6.856 18.089 1.00 75.69 95 ARG A N 1
ATOM 746 C CA . ARG A 1 95 ? -10.325 8.245 17.836 1.00 75.69 95 ARG A CA 1
ATOM 747 C C . ARG A 1 95 ? -9.285 9.295 18.234 1.00 75.69 95 ARG A C 1
ATOM 749 O O . ARG A 1 95 ? -9.398 10.442 17.809 1.00 75.69 95 ARG A O 1
ATOM 756 N N . GLU A 1 96 ? -8.253 8.918 18.984 1.00 76.19 96 GLU A N 1
ATOM 757 C CA . GLU A 1 96 ? -7.243 9.843 19.503 1.00 76.19 96 GLU A CA 1
ATOM 758 C C . GLU A 1 96 ? -5.991 9.898 18.619 1.00 76.19 96 GLU A C 1
ATOM 760 O O . GLU A 1 96 ? -5.194 8.960 18.527 1.00 76.19 96 GLU A O 1
ATOM 765 N N . GLY A 1 97 ? -5.774 11.049 17.978 1.00 71.25 97 GLY A N 1
ATOM 766 C CA . GLY A 1 97 ? -4.730 11.198 16.963 1.00 71.25 97 GLY A CA 1
ATOM 767 C C . GLY A 1 97 ? -3.295 11.132 17.489 1.00 71.25 97 GLY A C 1
ATOM 768 O O . GLY A 1 97 ? -2.385 10.845 16.707 1.00 71.25 97 GLY A O 1
ATOM 769 N N . SER A 1 98 ? -3.105 11.384 18.785 1.00 79.56 98 SER A N 1
ATOM 770 C CA . SER A 1 98 ? -1.825 11.363 19.503 1.00 79.56 98 SER A CA 1
ATOM 771 C C . SER A 1 98 ? -1.492 9.996 20.114 1.00 79.56 98 SER A C 1
ATOM 773 O O . SER A 1 98 ? -0.406 9.825 20.669 1.00 79.56 98 SER A O 1
ATOM 775 N N . CYS A 1 99 ? -2.380 9.004 19.979 1.00 81.88 99 CYS A N 1
ATOM 776 C CA . CYS A 1 99 ? -2.123 7.655 20.464 1.00 81.88 99 CYS A CA 1
ATOM 777 C C . CYS A 1 99 ? -0.928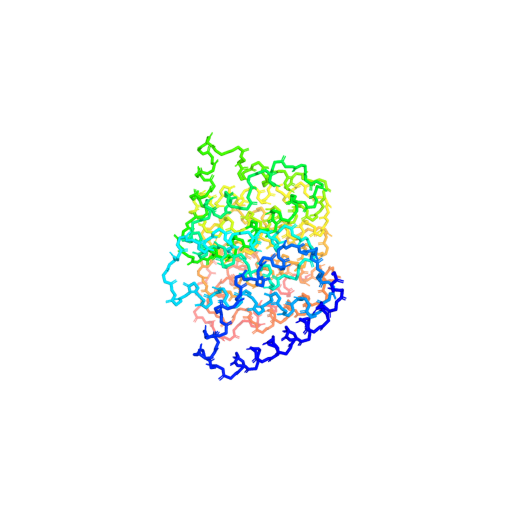 7.003 19.729 1.00 81.88 99 CYS A C 1
ATOM 779 O O . CYS A 1 99 ? -0.864 7.070 18.492 1.00 81.88 99 CYS A O 1
ATOM 781 N N . PRO A 1 100 ? -0.017 6.309 20.449 1.00 83.50 100 PRO A N 1
ATOM 782 C CA . PRO A 1 100 ? 1.087 5.564 19.849 1.00 83.50 100 PRO A CA 1
ATOM 783 C C . PRO A 1 100 ? 0.624 4.527 18.803 1.00 83.50 100 PRO A C 1
ATOM 785 O O . PRO A 1 100 ? -0.312 3.772 19.085 1.00 83.50 100 PRO A O 1
ATOM 788 N N . PRO A 1 101 ? 1.310 4.395 17.647 1.00 82.06 101 PRO A N 1
ATOM 789 C CA . PRO A 1 101 ? 0.915 3.461 16.581 1.00 82.06 101 PRO A CA 1
ATOM 790 C C . PRO A 1 101 ? 0.825 1.994 17.025 1.00 82.06 101 PRO A C 1
ATOM 792 O O . PRO A 1 101 ? -0.089 1.279 16.634 1.00 82.06 101 PRO A O 1
ATOM 795 N N . SER A 1 102 ? 1.742 1.552 17.893 1.00 82.12 102 SER A N 1
ATOM 796 C CA . SER A 1 102 ? 1.756 0.174 18.414 1.00 82.12 102 SER A CA 1
ATOM 797 C C . SER A 1 102 ? 0.516 -0.170 19.238 1.00 82.12 102 SER A C 1
ATOM 799 O O . SER A 1 102 ? 0.016 -1.286 19.153 1.00 82.12 102 SER A O 1
ATOM 801 N N . LEU A 1 103 ? 0.014 0.782 20.030 1.00 83.62 103 LEU A N 1
ATOM 802 C CA . LEU A 1 103 ? -1.200 0.589 20.819 1.00 83.62 103 LEU A CA 1
ATOM 803 C C . LEU A 1 103 ? -2.439 0.616 19.920 1.00 83.62 103 LEU A C 1
ATOM 805 O O . LEU A 1 103 ? -3.364 -0.160 20.127 1.00 83.62 103 LEU A O 1
ATOM 809 N N . ARG A 1 104 ? -2.432 1.487 18.904 1.00 84.62 104 ARG A N 1
ATOM 810 C CA . ARG A 1 104 ? -3.530 1.615 17.946 1.00 84.62 104 ARG A CA 1
ATOM 811 C C . ARG A 1 104 ? -3.734 0.328 17.143 1.00 84.62 104 ARG A C 1
ATOM 813 O O . ARG A 1 104 ? -4.823 -0.234 17.171 1.00 84.62 104 ARG A O 1
ATOM 820 N N . SER A 1 105 ? -2.645 -0.232 16.616 1.00 83.31 105 SER A N 1
ATOM 821 C CA . SER A 1 105 ? -2.652 -1.528 15.929 1.00 83.31 105 SER A CA 1
ATOM 822 C C . SER A 1 105 ? -3.152 -2.674 16.825 1.00 83.31 105 SER A C 1
ATOM 824 O O . SER A 1 105 ? -3.966 -3.485 16.385 1.00 83.31 105 SER A O 1
ATOM 826 N N . GLN A 1 106 ? -2.745 -2.718 18.102 1.00 84.00 106 GLN A N 1
ATOM 827 C CA . GLN A 1 106 ? -3.269 -3.702 19.064 1.00 84.00 106 GLN A CA 1
ATOM 828 C C . GLN A 1 106 ? -4.769 -3.522 19.315 1.00 84.00 106 GLN A C 1
ATOM 830 O O . GLN A 1 106 ? -5.503 -4.508 19.374 1.00 84.00 106 GLN A O 1
ATOM 835 N N . ALA A 1 107 ? -5.228 -2.275 19.436 1.00 85.25 107 ALA A N 1
ATOM 836 C CA . ALA A 1 107 ? -6.637 -1.958 19.616 1.00 85.25 107 ALA A CA 1
ATOM 837 C C . ALA A 1 107 ? -7.475 -2.359 18.403 1.00 85.25 107 ALA A C 1
ATOM 839 O O . ALA A 1 107 ? -8.551 -2.926 18.567 1.00 85.25 107 ALA A O 1
ATOM 840 N N . MET A 1 108 ? -6.973 -2.115 17.191 1.00 86.19 108 MET A N 1
ATOM 841 C CA . MET A 1 108 ? -7.652 -2.531 15.972 1.00 86.19 108 MET A CA 1
ATOM 842 C C . MET A 1 108 ? -7.744 -4.053 15.856 1.00 86.19 108 MET A C 1
ATOM 844 O O . MET A 1 108 ? -8.820 -4.565 15.563 1.00 86.19 108 MET A O 1
ATOM 848 N N . SER A 1 109 ? -6.659 -4.779 16.141 1.00 83.00 109 SER A N 1
ATOM 849 C CA . SER A 1 109 ? -6.671 -6.249 16.130 1.00 83.00 109 SER A CA 1
ATOM 850 C C . SER A 1 109 ? -7.694 -6.800 17.120 1.00 83.00 109 SER A C 1
ATOM 852 O O . SER A 1 109 ? -8.532 -7.616 16.749 1.00 83.00 109 SER A O 1
ATOM 854 N N . LEU A 1 110 ? -7.687 -6.293 18.358 1.00 82.75 110 LEU A N 1
ATOM 855 C CA . LEU A 1 110 ? -8.652 -6.692 19.381 1.00 82.75 110 LEU A CA 1
ATOM 856 C C . LEU A 1 110 ? -10.093 -6.386 18.949 1.00 82.75 110 LEU A C 1
ATOM 858 O O . LEU A 1 110 ? -10.982 -7.210 19.146 1.00 82.75 110 LEU A O 1
ATOM 862 N N . LEU A 1 111 ? -10.332 -5.215 18.353 1.00 82.75 111 LEU A N 1
ATOM 863 C CA . LEU A 1 111 ? -11.648 -4.828 17.853 1.00 82.75 111 LEU A CA 1
ATOM 864 C C . LEU A 1 111 ? -12.108 -5.718 16.694 1.00 82.75 111 LEU A C 1
ATOM 866 O O . LEU A 1 111 ? -13.284 -6.081 16.624 1.00 82.75 111 LEU A O 1
ATOM 870 N N . TYR A 1 112 ? -11.192 -6.065 15.792 1.00 79.06 112 TYR A N 1
ATOM 871 C CA . TYR A 1 112 ? -11.457 -6.960 14.678 1.00 79.06 112 TYR A CA 1
ATOM 872 C C . TYR A 1 112 ? -11.867 -8.344 15.180 1.00 79.06 112 TYR A C 1
ATOM 874 O O . TYR A 1 112 ? -12.921 -8.842 14.779 1.00 79.06 112 TYR A O 1
ATOM 882 N N . ASP A 1 113 ? -11.125 -8.906 16.133 1.00 77.31 113 ASP A N 1
ATOM 883 C CA . ASP A 1 113 ? -11.439 -10.193 16.757 1.00 77.31 113 ASP A CA 1
ATOM 884 C C . ASP A 1 113 ? -12.769 -10.140 17.526 1.00 77.31 113 ASP A C 1
ATOM 886 O O . ASP A 1 113 ? -13.626 -11.010 17.355 1.00 77.31 113 ASP A O 1
ATOM 890 N N . ALA A 1 114 ? -13.006 -9.062 18.286 1.00 75.75 114 ALA A N 1
ATOM 891 C CA . ALA A 1 114 ? -14.265 -8.816 18.996 1.00 75.75 114 ALA A CA 1
ATOM 892 C C . ALA A 1 114 ? -15.478 -8.785 18.059 1.00 75.75 114 ALA A C 1
ATOM 894 O O . ALA A 1 114 ? -16.562 -9.259 18.397 1.00 75.75 114 ALA A O 1
ATOM 895 N N . CYS A 1 115 ? -15.292 -8.255 16.853 1.00 72.56 115 CYS A N 1
ATOM 896 C CA . CYS A 1 115 ? -16.319 -8.200 15.823 1.00 72.56 115 CYS A CA 1
ATOM 897 C C . CYS A 1 115 ? -16.440 -9.511 15.026 1.00 72.56 115 CYS A C 1
ATOM 899 O O . CYS A 1 115 ? -17.011 -9.499 13.931 1.00 72.56 115 CYS A O 1
ATOM 901 N N . ALA A 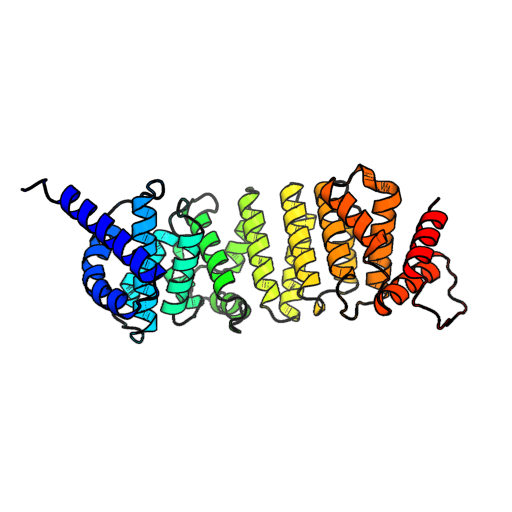1 116 ? -15.926 -10.632 15.547 1.00 70.94 116 ALA A N 1
ATOM 902 C CA . ALA A 1 116 ? -15.857 -11.929 14.870 1.00 70.94 116 ALA A CA 1
ATOM 903 C C . ALA A 1 116 ? -15.146 -11.843 13.508 1.00 70.94 116 ALA A C 1
ATOM 905 O O . ALA A 1 116 ? -15.540 -12.475 12.518 1.00 70.94 116 ALA A O 1
ATOM 906 N N . SER A 1 117 ? -14.126 -10.985 13.438 1.00 68.81 117 SER A N 1
ATOM 907 C CA . SER A 1 117 ? -13.359 -10.703 12.229 1.00 68.81 117 SER A CA 1
ATOM 908 C C . SER A 1 117 ? -14.269 -10.253 11.071 1.00 68.81 117 SER A C 1
ATOM 910 O O . SER A 1 117 ? -14.066 -10.621 9.913 1.00 68.81 117 SER A O 1
ATOM 912 N N . CYS A 1 118 ? -15.348 -9.526 11.383 1.00 70.62 118 CYS A N 1
ATOM 913 C CA . CYS A 1 118 ? -16.267 -8.942 10.411 1.00 70.62 118 CYS A CA 1
ATOM 914 C C . CYS A 1 118 ? -16.022 -7.438 10.318 1.00 70.62 118 CYS A C 1
ATOM 916 O O . CYS A 1 118 ? -16.422 -6.662 11.183 1.00 70.62 118 CYS A O 1
ATOM 918 N N . ALA A 1 119 ? -15.387 -7.013 9.236 1.00 69.75 119 ALA A N 1
ATOM 919 C CA . ALA A 1 119 ? -14.998 -5.623 9.051 1.00 69.75 119 ALA A CA 1
ATOM 920 C C . ALA A 1 119 ? -16.174 -4.656 8.875 1.00 69.75 119 ALA A C 1
ATOM 922 O O . ALA A 1 119 ? -16.091 -3.523 9.331 1.00 69.75 119 ALA A O 1
ATOM 923 N N . SER A 1 120 ? -17.298 -5.099 8.299 1.00 68.62 120 SER A N 1
ATOM 924 C CA . SER A 1 120 ? -18.532 -4.297 8.272 1.00 68.62 120 SER A CA 1
ATOM 925 C C . SER A 1 120 ? -18.996 -3.957 9.695 1.00 68.62 120 SER A C 1
ATOM 927 O O . SER A 1 120 ? -19.315 -2.804 9.991 1.00 68.62 120 SER A O 1
ATOM 929 N N . ARG A 1 121 ? -18.931 -4.932 10.615 1.00 70.94 121 ARG A N 1
ATOM 930 C CA . ARG A 1 121 ? -19.211 -4.699 12.037 1.00 70.94 121 ARG A CA 1
ATOM 931 C C . ARG A 1 121 ? -18.177 -3.774 12.666 1.00 70.94 121 ARG A C 1
ATOM 933 O O . ARG A 1 121 ? -18.578 -2.866 13.383 1.00 70.94 121 ARG A O 1
ATOM 940 N N . VAL A 1 122 ? -16.887 -3.941 12.362 1.00 74.25 122 VAL A N 1
ATOM 941 C CA . VAL A 1 122 ? -15.841 -3.026 12.855 1.00 74.25 122 VAL A CA 1
ATOM 942 C C . VAL A 1 122 ? -16.092 -1.595 12.3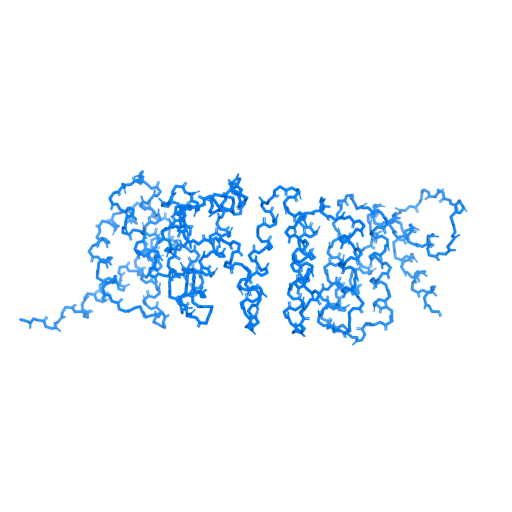94 1.00 74.25 122 VAL A C 1
ATOM 944 O O . VAL A 1 122 ? -16.037 -0.692 13.214 1.00 74.25 122 VAL A O 1
ATOM 947 N N . MET A 1 123 ? -16.423 -1.368 11.124 1.00 72.44 123 MET A N 1
ATOM 948 C CA . MET A 1 123 ? -16.705 -0.033 10.584 1.00 72.44 123 MET A CA 1
ATOM 949 C C . MET A 1 123 ? -17.937 0.599 11.232 1.00 72.44 123 MET A C 1
ATOM 951 O O . MET A 1 123 ? -17.887 1.747 11.678 1.00 72.44 123 MET A O 1
ATOM 955 N N . HIS A 1 124 ? -19.021 -0.169 11.371 1.00 72.62 124 HIS A N 1
ATOM 956 C CA . HIS A 1 124 ? -20.206 0.267 12.108 1.00 72.62 124 HIS A CA 1
ATOM 957 C C . HIS A 1 124 ? -19.855 0.622 13.560 1.00 72.62 124 HIS A C 1
ATOM 959 O O . HIS A 1 124 ? -20.309 1.627 14.110 1.00 72.62 124 HIS A O 1
ATOM 965 N N . VAL A 1 125 ? -18.987 -0.179 14.177 1.00 73.50 125 VAL A N 1
ATOM 966 C CA . VAL A 1 125 ? -18.471 0.086 15.508 1.00 73.50 125 VAL A CA 1
ATOM 967 C C . VAL A 1 125 ? -17.540 1.299 15.525 1.00 73.50 125 VAL A C 1
ATOM 969 O O . VAL A 1 125 ? -17.652 2.090 16.441 1.00 73.50 125 VAL A O 1
ATOM 972 N N . LEU A 1 126 ? -16.669 1.569 14.565 1.00 70.75 126 LEU A N 1
ATOM 973 C CA . LEU A 1 126 ? -15.839 2.784 14.604 1.00 70.75 126 LEU A CA 1
ATOM 974 C C . LEU A 1 126 ? -16.685 4.062 14.515 1.00 70.75 126 LEU A C 1
ATOM 976 O O . LEU A 1 126 ? -16.339 5.088 15.115 1.00 70.75 126 LEU A O 1
ATOM 980 N N . GLY A 1 127 ? -17.871 3.930 13.927 1.00 67.50 127 GLY A N 1
ATOM 981 C CA . GLY A 1 127 ? -18.902 4.946 13.865 1.00 67.50 127 GLY A CA 1
ATOM 982 C C . GLY A 1 127 ? -18.931 5.555 12.477 1.00 67.50 127 GLY A C 1
ATOM 983 O O . GLY A 1 127 ? -17.977 6.203 12.055 1.00 67.50 127 GLY A O 1
ATOM 984 N N . VAL A 1 128 ? -20.059 5.363 11.801 1.00 57.59 128 VAL A N 1
ATOM 985 C CA . VAL A 1 128 ? -20.342 5.909 10.470 1.00 57.59 128 VAL A CA 1
ATOM 986 C C . VAL A 1 128 ? -20.197 7.439 10.477 1.00 57.59 128 VAL A C 1
ATOM 988 O O . VAL A 1 128 ? -19.528 7.992 9.612 1.00 57.59 128 VAL A O 1
ATOM 991 N N . ASP A 1 129 ? -20.669 8.117 11.527 1.00 56.09 129 ASP A N 1
ATOM 992 C CA . ASP A 1 129 ? -20.581 9.578 11.680 1.00 56.09 129 ASP A CA 1
ATOM 993 C C . ASP A 1 129 ? -19.147 10.130 11.657 1.00 56.09 129 ASP A C 1
ATOM 995 O O . ASP A 1 129 ? -18.939 11.292 11.320 1.00 56.09 129 ASP A O 1
ATOM 999 N N . SER A 1 130 ? -18.142 9.329 12.032 1.00 61.91 130 SER A N 1
ATOM 1000 C CA . SER A 1 130 ? -16.737 9.760 11.995 1.00 61.91 130 SER A CA 1
ATOM 1001 C C . SER A 1 130 ? -16.209 9.901 10.565 1.00 61.91 130 SER A C 1
ATOM 1003 O O . SER A 1 130 ? -15.266 10.654 10.342 1.00 61.91 130 SER A O 1
ATOM 1005 N N . PHE A 1 131 ? -16.846 9.224 9.608 1.00 61.94 131 PHE A N 1
ATOM 1006 C CA . PHE A 1 131 ? -16.547 9.306 8.180 1.00 61.94 131 PHE A CA 1
ATOM 1007 C C . PHE A 1 131 ? -17.444 10.310 7.432 1.00 61.94 131 PHE A C 1
ATOM 1009 O O . PHE A 1 131 ? -17.186 10.592 6.272 1.00 61.94 131 PHE A O 1
ATOM 1016 N N . GLN A 1 132 ? -18.475 10.866 8.084 1.00 58.12 132 GLN A N 1
ATOM 1017 C CA . GLN A 1 132 ? -19.378 11.884 7.512 1.00 58.12 132 GLN A CA 1
ATOM 1018 C C . GLN A 1 132 ? -18.926 13.327 7.772 1.00 58.12 132 GLN A C 1
ATOM 1020 O O . GLN A 1 132 ? -19.589 14.276 7.356 1.00 58.12 132 GLN A O 1
ATOM 1025 N N . ARG A 1 133 ? -17.843 13.514 8.532 1.00 59.50 133 ARG A N 1
ATOM 1026 C CA . ARG A 1 133 ? -17.324 14.835 8.909 1.00 59.50 133 ARG A CA 1
ATOM 1027 C C . ARG A 1 133 ? -16.277 15.297 7.902 1.00 59.50 133 ARG A C 1
ATOM 1029 O O . ARG A 1 133 ? -15.545 14.478 7.362 1.00 59.50 133 ARG A O 1
ATOM 1036 N N . ASN A 1 134 ? -16.176 16.615 7.713 1.00 59.12 134 ASN A N 1
ATOM 1037 C CA . ASN A 1 134 ? -15.215 17.239 6.799 1.00 59.12 134 ASN A CA 1
ATOM 1038 C C . ASN A 1 134 ? -13.786 16.695 6.985 1.00 59.12 134 ASN A C 1
ATOM 1040 O O . ASN A 1 134 ? -13.320 16.528 8.119 1.00 59.12 134 ASN A O 1
ATOM 1044 N N . GLU A 1 135 ? -13.063 16.544 5.872 1.00 57.97 135 GLU A N 1
ATOM 1045 C CA . GLU A 1 135 ? -11.692 16.011 5.807 1.00 57.97 135 GLU A CA 1
ATOM 1046 C C . GLU A 1 135 ? -10.678 16.721 6.719 1.00 57.97 135 GLU A C 1
ATOM 1048 O O . GLU A 1 135 ? -9.663 16.147 7.115 1.00 57.97 135 GLU A O 1
ATOM 1053 N N . SER A 1 136 ? -10.939 17.985 7.060 1.00 59.69 136 SER A N 1
ATOM 1054 C CA . SER A 1 136 ? -10.080 18.805 7.917 1.00 59.69 136 SER A CA 1
ATOM 1055 C C . SER A 1 136 ? -10.227 18.506 9.411 1.00 59.69 136 SER A C 1
ATOM 1057 O O . SER A 1 136 ? -9.471 19.041 10.226 1.00 59.69 136 SER A O 1
ATOM 1059 N N . THR A 1 137 ? -11.188 17.666 9.800 1.00 66.44 137 THR A N 1
ATOM 1060 C CA . THR A 1 137 ? -11.408 17.318 11.203 1.00 66.44 137 THR A CA 1
ATOM 1061 C C . THR A 1 137 ? -10.430 16.238 11.663 1.00 66.44 137 THR A C 1
ATOM 1063 O O . THR A 1 137 ? -10.140 15.268 10.960 1.00 66.44 137 THR A O 1
ATOM 1066 N N . ALA A 1 138 ? -9.922 16.378 12.891 1.00 68.38 138 ALA A N 1
ATOM 1067 C CA . ALA A 1 138 ? -9.049 15.373 13.499 1.00 68.38 138 ALA A CA 1
ATOM 1068 C C . ALA A 1 138 ? -9.717 13.987 13.549 1.00 68.38 138 ALA A C 1
ATOM 1070 O O . ALA A 1 138 ? -9.048 12.968 13.402 1.00 68.38 138 ALA A O 1
ATOM 1071 N N . GLU A 1 139 ? -11.040 13.958 13.700 1.00 68.31 139 GLU A N 1
ATOM 1072 C CA . GLU A 1 139 ? -11.842 12.740 13.762 1.00 68.31 139 GLU A CA 1
ATOM 1073 C C . GLU A 1 139 ? -11.877 11.995 12.429 1.00 68.31 139 GLU A C 1
ATOM 1075 O O . GLU A 1 139 ? -11.695 10.781 12.439 1.00 68.31 139 GLU A O 1
ATOM 1080 N N . PHE A 1 140 ? -12.017 12.697 11.297 1.00 70.94 140 PHE A N 1
ATOM 1081 C CA . PHE A 1 140 ? -11.937 12.079 9.972 1.00 70.94 140 PHE A CA 1
ATOM 1082 C C . PHE A 1 140 ? -10.554 11.459 9.737 1.00 70.94 140 PHE A C 1
ATOM 1084 O O . PHE A 1 140 ? -10.434 10.301 9.341 1.00 70.94 140 PHE A O 1
ATOM 1091 N N . SER A 1 141 ? -9.483 12.180 10.086 1.00 72.69 141 SER A N 1
ATOM 1092 C CA . SER A 1 141 ? -8.113 11.657 9.988 1.00 72.69 141 SER A CA 1
ATOM 1093 C C . SER A 1 141 ? -7.872 10.435 10.889 1.00 72.69 141 SER A C 1
ATOM 1095 O O . SER A 1 141 ? -7.148 9.508 10.516 1.00 72.69 141 SER A O 1
ATOM 1097 N N . CYS A 1 142 ? -8.454 10.407 12.090 1.00 74.12 142 CYS A N 1
ATOM 1098 C CA . CYS A 1 142 ? -8.408 9.238 12.970 1.00 74.12 142 CYS A CA 1
ATOM 1099 C C . CYS A 1 142 ? -9.220 8.066 12.409 1.00 74.12 142 CYS A C 1
ATOM 1101 O O . CYS A 1 142 ? -8.732 6.940 12.424 1.00 74.12 142 CYS A O 1
ATOM 1103 N N . ALA A 1 143 ? -10.402 8.327 11.851 1.00 74.25 143 ALA A N 1
ATOM 1104 C CA . ALA A 1 143 ? -11.239 7.315 11.218 1.00 74.25 143 ALA A CA 1
ATOM 1105 C C . ALA A 1 143 ? -10.537 6.675 10.010 1.00 74.25 143 ALA A C 1
ATOM 1107 O O . ALA A 1 143 ? -10.514 5.453 9.897 1.00 74.25 143 ALA A O 1
ATOM 1108 N N . CYS A 1 144 ? -9.867 7.475 9.175 1.00 75.25 144 CYS A N 1
ATOM 1109 C CA . CYS A 1 144 ? -9.081 6.982 8.041 1.00 75.25 144 CYS A CA 1
ATOM 1110 C C . CYS A 1 144 ? -7.864 6.159 8.483 1.00 75.25 144 CYS A C 1
ATOM 1112 O O . CYS A 1 144 ? -7.561 5.139 7.876 1.00 75.25 144 CYS A O 1
ATOM 1114 N N . ARG A 1 145 ? -7.193 6.549 9.577 1.00 77.56 145 ARG A N 1
ATOM 1115 C CA . ARG A 1 145 ? -6.122 5.735 10.182 1.00 77.56 145 ARG A CA 1
ATOM 1116 C C . ARG A 1 145 ? -6.646 4.427 10.770 1.00 77.56 145 ARG A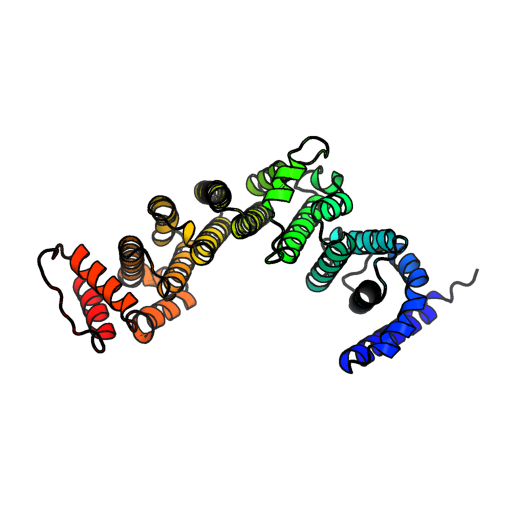 C 1
ATOM 1118 O O . ARG A 1 145 ? -5.989 3.404 10.638 1.00 77.56 145 ARG A O 1
ATOM 1125 N N . GLY A 1 146 ? -7.816 4.451 11.405 1.00 77.38 146 GLY A N 1
ATOM 1126 C CA . GLY A 1 146 ? -8.482 3.243 11.887 1.00 77.38 146 GLY A CA 1
ATOM 1127 C C . GLY A 1 146 ? -8.883 2.322 10.736 1.00 77.38 146 GLY A C 1
ATOM 1128 O O . GLY A 1 146 ? -8.667 1.120 10.810 1.00 77.38 146 GLY A O 1
ATOM 1129 N N . LEU A 1 147 ? -9.400 2.879 9.643 1.00 78.06 147 LEU A N 1
ATOM 1130 C CA . LEU A 1 147 ? -9.668 2.123 8.427 1.00 78.06 147 LEU A CA 1
ATOM 1131 C C . LEU A 1 147 ? -8.383 1.495 7.884 1.00 78.06 147 LEU A C 1
ATOM 1133 O O . LEU A 1 147 ? -8.381 0.297 7.641 1.00 78.06 147 LEU A O 1
ATOM 1137 N N . ASP A 1 148 ? -7.298 2.263 7.757 1.00 78.94 148 ASP A N 1
ATOM 1138 C CA . ASP A 1 148 ? -5.994 1.748 7.336 1.00 78.94 148 ASP A CA 1
ATOM 1139 C C . ASP A 1 148 ? -5.580 0.560 8.220 1.00 78.94 148 ASP A C 1
ATOM 1141 O O . ASP A 1 148 ? -5.400 -0.548 7.725 1.00 78.94 148 ASP A O 1
ATOM 1145 N N . GLU A 1 149 ? -5.538 0.719 9.539 1.00 81.19 149 GLU A N 1
ATOM 1146 C CA . GLU A 1 149 ? -5.169 -0.370 10.454 1.00 81.19 149 GLU A CA 1
ATOM 1147 C C . GLU A 1 149 ? -6.100 -1.589 10.353 1.00 81.19 149 GLU A C 1
ATOM 1149 O O . GLU A 1 149 ? -5.621 -2.724 10.396 1.00 81.19 149 GLU A O 1
ATOM 1154 N N . LEU A 1 150 ? -7.407 -1.379 10.157 1.00 79.50 150 LEU A N 1
ATOM 1155 C CA . LEU A 1 150 ? -8.350 -2.461 9.870 1.00 79.50 150 LEU A CA 1
ATOM 1156 C C . LEU A 1 150 ? -7.948 -3.178 8.583 1.00 79.50 150 LEU A C 1
ATOM 1158 O O . LEU A 1 150 ? -7.986 -4.409 8.539 1.00 79.50 150 LEU A O 1
ATOM 1162 N N . LEU A 1 151 ? -7.511 -2.423 7.565 1.00 75.88 151 LEU A N 1
ATOM 1163 C CA . LEU A 1 151 ? -7.058 -3.010 6.316 1.00 75.88 151 LEU A CA 1
ATOM 1164 C C . LEU A 1 151 ? -5.858 -3.949 6.543 1.00 75.88 151 LEU A C 1
ATOM 1166 O O . LEU A 1 151 ? -5.803 -5.052 6.001 1.00 75.88 151 LEU A O 1
ATOM 1170 N N . SER A 1 152 ? -4.907 -3.535 7.387 1.00 78.00 152 SER A N 1
ATOM 1171 C CA . SER A 1 152 ? -3.756 -4.370 7.757 1.00 78.00 152 SER A CA 1
ATOM 1172 C C . SER A 1 152 ? -4.163 -5.643 8.492 1.00 78.00 152 SER A C 1
ATOM 1174 O O . SER A 1 152 ? -3.584 -6.693 8.233 1.00 78.00 152 SER A O 1
ATOM 1176 N N . CYS A 1 153 ? -5.145 -5.573 9.394 1.00 75.44 153 CYS A N 1
ATOM 1177 C CA . CYS A 1 153 ? -5.594 -6.736 10.163 1.00 75.44 153 CYS A CA 1
ATOM 1178 C C . CYS A 1 153 ? -6.244 -7.818 9.293 1.00 75.44 153 CYS A C 1
ATOM 1180 O O . CYS A 1 153 ? -6.175 -8.995 9.639 1.00 75.44 153 CYS A O 1
ATOM 1182 N N . MET A 1 154 ? -6.876 -7.447 8.179 1.00 72.50 154 MET A N 1
ATOM 1183 C CA . MET A 1 154 ? -7.504 -8.438 7.303 1.00 72.50 154 MET A CA 1
ATOM 1184 C C . MET A 1 154 ? -6.572 -8.997 6.231 1.00 72.50 154 MET A C 1
ATOM 1186 O O . MET A 1 154 ? -6.944 -9.980 5.586 1.00 72.50 154 MET A O 1
ATOM 1190 N N . ALA A 1 155 ? -5.402 -8.395 6.008 1.00 69.69 155 ALA A N 1
ATOM 1191 C CA . ALA A 1 155 ? -4.473 -8.857 4.985 1.00 69.69 155 ALA A CA 1
ATOM 1192 C C . ALA A 1 155 ? -4.137 -10.346 5.203 1.00 69.69 155 ALA A C 1
ATOM 1194 O O . ALA A 1 155 ? -3.690 -10.745 6.276 1.00 69.69 155 ALA A O 1
ATOM 1195 N N . GLY A 1 156 ? -4.396 -11.185 4.195 1.00 62.75 156 GLY A N 1
ATOM 1196 C CA . GLY A 1 156 ? -4.169 -12.635 4.272 1.00 62.75 156 GLY A CA 1
ATOM 1197 C C . GLY A 1 156 ? -5.241 -13.437 5.026 1.00 62.75 156 GLY A C 1
ATOM 1198 O O . GLY A 1 156 ? -5.118 -14.654 5.131 1.00 62.75 156 GLY A O 1
ATOM 1199 N N . SER A 1 157 ? -6.315 -12.803 5.512 1.00 62.91 157 SER A N 1
ATOM 1200 C CA . SER A 1 157 ? -7.420 -13.484 6.215 1.00 62.91 157 SER A CA 1
ATOM 1201 C C . SER A 1 157 ? -8.391 -14.237 5.290 1.00 62.91 157 SER A C 1
ATOM 1203 O O . SER A 1 157 ? -9.285 -14.934 5.772 1.00 62.91 157 SER A O 1
ATOM 1205 N N . GLY A 1 158 ? -8.262 -14.078 3.967 1.00 56.44 158 GLY A N 1
ATOM 1206 C CA . GLY A 1 158 ? -9.164 -14.664 2.965 1.00 56.44 158 GLY A CA 1
ATOM 1207 C C . GLY A 1 158 ? -10.568 -14.041 2.929 1.00 56.44 158 GLY A C 1
ATOM 1208 O O . GLY A 1 158 ? -11.416 -14.484 2.157 1.00 56.44 158 GLY A O 1
ATOM 1209 N N . LYS A 1 159 ? -10.834 -13.018 3.752 1.00 61.91 159 LYS A N 1
ATOM 1210 C CA . LYS A 1 159 ? -12.068 -12.227 3.729 1.00 61.91 159 LYS A CA 1
ATOM 1211 C C . LYS A 1 159 ? -11.849 -11.010 2.837 1.00 61.91 159 LYS A C 1
ATOM 1213 O O . LYS A 1 159 ? -11.253 -10.043 3.288 1.00 61.91 159 LYS A O 1
ATOM 1218 N N . SER A 1 160 ? -12.348 -11.061 1.601 1.00 58.12 160 SER A N 1
ATOM 1219 C CA . SER A 1 160 ? -12.042 -10.034 0.599 1.00 58.12 160 SER A CA 1
ATOM 1220 C C . SER A 1 160 ? -12.562 -8.647 0.999 1.00 58.12 160 SER A C 1
ATOM 1222 O O . SER A 1 160 ? -13.762 -8.496 1.266 1.00 58.12 160 SER A O 1
ATOM 1224 N N . PHE A 1 161 ? -11.713 -7.622 0.926 1.00 63.31 161 PHE A N 1
ATOM 1225 C CA . PHE A 1 161 ? -12.089 -6.203 0.953 1.00 63.31 161 PHE A CA 1
ATOM 1226 C C . PHE A 1 161 ? -13.168 -5.861 -0.070 1.00 63.31 161 PHE A C 1
ATOM 1228 O O . PHE A 1 161 ? -14.000 -4.992 0.194 1.00 63.31 161 PHE A O 1
ATOM 1235 N N . GLU A 1 162 ? -13.208 -6.589 -1.189 1.00 59.44 162 GLU A N 1
ATOM 1236 C CA . GLU A 1 162 ? -14.271 -6.528 -2.193 1.00 59.44 162 GLU A CA 1
ATOM 1237 C C . GLU A 1 162 ? -15.666 -6.651 -1.555 1.00 59.44 162 GLU A C 1
ATOM 1239 O O . GLU A 1 162 ? -16.568 -5.883 -1.886 1.00 59.44 162 GLU A O 1
ATOM 1244 N N . PHE A 1 163 ? -15.831 -7.524 -0.555 1.00 60.78 163 PHE A N 1
ATOM 1245 C CA . PHE A 1 163 ? -17.085 -7.675 0.183 1.00 60.78 163 PHE A CA 1
ATOM 1246 C C . PHE A 1 163 ? -17.423 -6.440 1.023 1.00 60.78 163 PHE A C 1
ATOM 1248 O O . PHE A 1 163 ? -18.586 -6.080 1.117 1.00 60.78 163 PHE A O 1
ATOM 1255 N N . ILE A 1 164 ? -16.449 -5.766 1.638 1.00 61.56 164 ILE A N 1
ATOM 1256 C CA . ILE A 1 164 ? -16.711 -4.559 2.447 1.00 61.56 164 ILE A CA 1
ATOM 1257 C C . ILE A 1 164 ? -17.069 -3.387 1.546 1.00 61.56 164 ILE A C 1
ATOM 1259 O O . ILE A 1 164 ? -18.031 -2.676 1.829 1.00 61.56 164 ILE A O 1
ATOM 1263 N N . TYR A 1 165 ? -16.313 -3.217 0.461 1.00 59.53 165 TYR A N 1
ATOM 1264 C CA . TYR A 1 165 ? -16.564 -2.199 -0.549 1.00 59.53 165 TYR A CA 1
ATOM 1265 C C . TYR A 1 165 ? -17.977 -2.350 -1.131 1.00 59.53 165 TYR A C 1
ATOM 1267 O O . TYR A 1 165 ? -18.743 -1.394 -1.117 1.00 59.53 165 TYR A O 1
ATOM 1275 N N . THR A 1 166 ? -18.367 -3.566 -1.529 1.00 58.72 166 THR A N 1
ATOM 1276 C CA . THR A 1 166 ? -19.701 -3.856 -2.092 1.00 58.72 166 THR A CA 1
ATOM 1277 C C . THR A 1 166 ? -20.827 -3.874 -1.049 1.00 58.72 166 THR A C 1
ATOM 1279 O O . THR A 1 166 ? -21.931 -3.413 -1.326 1.00 58.72 166 THR A O 1
ATOM 1282 N N . SER A 1 167 ? -20.582 -4.361 0.172 1.00 54.28 167 SER A N 1
ATOM 1283 C CA . SER A 1 167 ? -21.611 -4.428 1.227 1.00 54.28 167 SER A CA 1
ATOM 1284 C C . SER A 1 167 ? -21.957 -3.063 1.813 1.00 54.28 167 SER A C 1
ATOM 1286 O O . SER A 1 167 ? -23.087 -2.870 2.252 1.00 54.28 167 SER A O 1
ATOM 1288 N N . LEU A 1 168 ? -21.012 -2.118 1.825 1.00 52.72 168 LEU A N 1
ATOM 1289 C CA . LEU A 1 168 ? -21.274 -0.729 2.218 1.00 52.72 168 LEU A CA 1
ATOM 1290 C C . LEU A 1 168 ? -21.914 0.090 1.086 1.00 52.72 168 LEU A C 1
ATOM 1292 O O . LEU A 1 168 ? -22.530 1.116 1.361 1.00 52.72 168 LEU A O 1
ATOM 1296 N N . ASP A 1 169 ? -21.810 -0.373 -0.161 1.00 48.66 169 ASP A N 1
ATOM 1297 C CA . ASP A 1 169 ? -22.481 0.231 -1.318 1.00 48.66 169 ASP A CA 1
ATOM 1298 C C . ASP A 1 169 ? -23.987 -0.112 -1.364 1.00 48.66 169 ASP A C 1
ATOM 1300 O O . ASP A 1 169 ? -24.800 0.642 -1.904 1.00 48.66 169 ASP A O 1
ATOM 1304 N N . ASN A 1 170 ? -24.400 -1.196 -0.687 1.00 47.22 170 ASN A N 1
ATOM 1305 C CA . ASN A 1 170 ? -25.795 -1.627 -0.535 1.00 47.22 170 ASN A CA 1
ATOM 1306 C C . ASN A 1 170 ? -26.592 -0.767 0.474 1.00 47.22 170 ASN A C 1
ATOM 1308 O O . ASN A 1 170 ? -27.152 -1.268 1.445 1.00 47.22 170 ASN A O 1
ATOM 1312 N N . GLY A 1 171 ? -26.663 0.542 0.222 1.00 45.28 171 GLY A N 1
ATOM 1313 C CA . GLY A 1 171 ? -27.808 1.433 0.471 1.00 45.28 171 GLY A CA 1
ATOM 1314 C C . GLY A 1 171 ? -28.304 1.707 1.901 1.00 45.28 171 GLY A C 1
ATOM 1315 O O . GLY A 1 171 ? -29.021 2.687 2.083 1.00 45.28 171 GLY A O 1
ATOM 1316 N N . THR A 1 172 ? -27.969 0.908 2.916 1.00 50.41 172 THR A N 1
ATOM 1317 C CA . THR A 1 172 ? -28.558 1.041 4.266 1.00 50.41 172 THR A CA 1
ATOM 1318 C C . THR A 1 172 ? -27.650 1.727 5.285 1.00 50.41 172 THR A C 1
ATOM 1320 O O . THR A 1 172 ? -28.123 2.142 6.340 1.00 50.41 172 THR A O 1
ATOM 1323 N N . THR A 1 173 ? -26.359 1.879 4.984 1.00 50.91 173 THR A N 1
ATOM 1324 C CA . THR A 1 173 ? -25.392 2.623 5.806 1.00 50.91 173 THR A CA 1
ATOM 1325 C C . THR A 1 173 ? -24.958 3.888 5.076 1.00 50.91 173 THR A C 1
ATOM 1327 O O . THR A 1 173 ? -24.496 3.839 3.944 1.00 50.91 173 THR A O 1
ATOM 1330 N N . SER A 1 174 ? -25.111 5.032 5.735 1.00 50.72 174 SER A N 1
ATOM 1331 C CA . SER A 1 174 ? -24.997 6.393 5.196 1.00 50.72 174 SER A CA 1
ATOM 1332 C C . SER A 1 174 ? -23.570 6.869 4.863 1.00 50.72 174 SER A C 1
ATOM 1334 O O . SER A 1 174 ? -23.360 8.067 4.697 1.00 50.72 174 SER A O 1
ATOM 1336 N N . VAL A 1 175 ? -22.587 5.966 4.765 1.00 56.31 175 VAL A N 1
ATOM 1337 C CA . VAL A 1 175 ? -21.219 6.265 4.307 1.00 56.31 175 VAL A CA 1
ATOM 1338 C C . VAL A 1 175 ? -20.790 5.197 3.320 1.00 56.31 175 VAL A C 1
ATOM 1340 O O . VAL A 1 175 ? -20.656 4.027 3.688 1.00 56.31 175 VAL A O 1
ATOM 1343 N N . ARG A 1 176 ? -20.517 5.614 2.085 1.00 63.81 176 ARG A N 1
ATOM 1344 C CA . ARG A 1 176 ? -19.867 4.763 1.094 1.00 63.81 176 ARG A CA 1
ATOM 1345 C C . ARG A 1 176 ? -18.366 4.910 1.265 1.00 63.81 176 ARG A C 1
ATOM 1347 O O . ARG A 1 176 ? -17.832 6.014 1.229 1.00 63.81 176 ARG A O 1
ATOM 1354 N N . LEU A 1 177 ? -17.673 3.788 1.433 1.00 69.94 177 LEU A N 1
ATOM 1355 C CA . LEU A 1 177 ? -16.211 3.768 1.525 1.00 69.94 177 LEU A CA 1
ATOM 1356 C C . LEU A 1 177 ? -15.556 4.427 0.297 1.00 69.94 177 LEU A C 1
ATOM 1358 O O . LEU A 1 177 ? -14.520 5.069 0.427 1.00 69.94 177 LEU A O 1
ATOM 1362 N N . ALA A 1 178 ? -16.191 4.299 -0.872 1.00 71.56 178 ALA A N 1
ATOM 1363 C CA . ALA A 1 178 ? -15.780 4.969 -2.099 1.00 71.56 178 ALA A CA 1
ATOM 1364 C C . ALA A 1 178 ? -15.745 6.499 -1.952 1.00 71.56 178 ALA A C 1
ATOM 1366 O O . ALA A 1 178 ? -14.771 7.112 -2.371 1.00 71.56 178 ALA A O 1
ATOM 1367 N N . ASP A 1 179 ? -16.754 7.097 -1.313 1.00 74.81 179 ASP A N 1
ATOM 1368 C CA . ASP A 1 179 ? -16.833 8.550 -1.121 1.00 74.81 179 ASP A CA 1
ATOM 1369 C C . ASP A 1 179 ? -15.706 9.025 -0.195 1.00 74.81 179 ASP A C 1
ATOM 1371 O O . ASP A 1 179 ? -14.964 9.932 -0.547 1.00 74.81 179 ASP A O 1
ATOM 1375 N N . VAL A 1 180 ? -15.470 8.318 0.917 1.00 76.00 180 VAL A N 1
ATOM 1376 C CA . VAL A 1 180 ? -14.366 8.618 1.853 1.00 76.00 180 VAL A CA 1
ATOM 1377 C C . VAL A 1 180 ? -13.002 8.554 1.165 1.00 76.00 180 VAL A C 1
ATOM 1379 O O . VAL A 1 180 ? -12.125 9.380 1.416 1.00 76.00 180 VAL A O 1
ATOM 1382 N N . VAL A 1 181 ? -12.793 7.547 0.314 1.00 80.12 181 VAL A N 1
ATOM 1383 C CA . VAL A 1 181 ? -11.537 7.397 -0.424 1.00 80.12 181 VAL A CA 1
ATOM 1384 C C . VAL A 1 181 ? -11.402 8.491 -1.486 1.00 80.12 181 VAL A C 1
ATOM 1386 O O . VAL A 1 181 ? -10.326 9.068 -1.606 1.00 80.12 181 VAL A O 1
ATOM 1389 N N . ASN A 1 182 ? -12.473 8.830 -2.205 1.00 81.38 182 ASN A N 1
ATOM 1390 C CA . ASN A 1 182 ? -12.468 9.917 -3.186 1.00 81.38 182 ASN A CA 1
ATOM 1391 C C . ASN A 1 182 ? -12.178 11.277 -2.538 1.00 81.38 182 ASN A C 1
ATOM 1393 O O . ASN A 1 182 ? -11.363 12.038 -3.060 1.00 81.38 182 ASN A O 1
ATOM 1397 N N . ASP A 1 183 ? -12.774 11.550 -1.380 1.00 81.25 183 ASP A N 1
ATOM 1398 C CA . ASP A 1 183 ? -12.504 12.735 -0.562 1.00 81.25 183 ASP A CA 1
ATOM 1399 C C . ASP A 1 183 ? -11.009 12.789 -0.193 1.00 81.25 183 ASP A C 1
ATOM 1401 O O . ASP A 1 183 ? -10.293 13.739 -0.511 1.00 81.25 183 ASP A O 1
ATOM 1405 N N . LEU A 1 184 ? -10.452 11.693 0.341 1.00 84.75 184 LEU A N 1
ATOM 1406 C CA . LEU A 1 184 ? -9.020 11.614 0.657 1.00 84.75 184 LEU A CA 1
ATOM 1407 C C . LEU A 1 184 ? -8.106 11.870 -0.550 1.00 84.75 184 LEU A C 1
ATOM 1409 O O . LEU A 1 184 ? -7.098 12.564 -0.402 1.00 84.75 184 LEU A O 1
ATOM 1413 N N . LEU A 1 185 ? -8.425 11.293 -1.712 1.00 87.00 185 LEU A N 1
ATOM 1414 C CA . LEU A 1 185 ? -7.620 11.393 -2.933 1.00 87.00 185 LEU A CA 1
ATOM 1415 C C . LEU A 1 185 ? -7.713 12.774 -3.591 1.00 87.00 185 LEU A C 1
ATOM 1417 O O . LEU A 1 185 ? -6.722 13.255 -4.135 1.00 87.00 185 LEU A O 1
ATOM 1421 N N . SER A 1 186 ? -8.874 13.426 -3.513 1.00 85.81 186 SER A N 1
ATOM 1422 C CA . SER A 1 186 ? -9.101 14.772 -4.057 1.00 85.81 186 SER A CA 1
ATOM 1423 C C . SER A 1 186 ? -8.744 15.898 -3.075 1.00 85.81 186 SER A C 1
ATOM 1425 O O . SER A 1 186 ? -8.711 17.073 -3.449 1.00 85.81 186 SER A O 1
ATOM 1427 N N . SER A 1 187 ? -8.409 15.544 -1.833 1.00 84.56 187 SER A N 1
ATOM 1428 C CA . SER A 1 187 ? -8.061 16.477 -0.769 1.00 84.56 187 SER A CA 1
ATOM 1429 C C . SER A 1 187 ? -6.918 17.424 -1.136 1.00 84.56 187 SER A C 1
ATOM 1431 O O . SER A 1 187 ? -5.867 17.020 -1.643 1.00 84.56 187 SER A O 1
ATOM 1433 N N . GLY A 1 188 ? -7.034 18.693 -0.738 1.00 83.38 188 GLY A N 1
ATOM 1434 C CA . GLY A 1 188 ? -5.934 19.662 -0.833 1.00 83.38 188 GLY A CA 1
ATOM 1435 C C . GLY A 1 188 ? -4.729 19.321 0.060 1.00 83.38 188 GLY A C 1
ATOM 1436 O O . GLY A 1 188 ? -3.630 19.837 -0.154 1.00 83.38 188 GLY A O 1
ATOM 1437 N N . LEU A 1 189 ? -4.896 18.428 1.042 1.00 85.06 189 LEU A N 1
ATOM 1438 C CA . LEU A 1 189 ? -3.852 18.038 1.988 1.00 85.06 189 LEU A CA 1
ATOM 1439 C C . LEU A 1 189 ? -3.049 16.836 1.472 1.00 85.06 189 LEU A C 1
ATOM 1441 O O . LEU A 1 189 ? -3.583 15.738 1.330 1.00 85.06 189 LEU A O 1
ATOM 1445 N N . SER A 1 190 ? -1.731 17.000 1.313 1.00 87.56 190 SER A N 1
ATOM 1446 C CA . SER A 1 190 ? -0.829 15.925 0.860 1.00 87.56 190 SER A CA 1
ATOM 1447 C C . SER A 1 190 ? -0.941 14.650 1.702 1.00 87.56 190 SER A C 1
ATOM 1449 O O . SER A 1 190 ? -1.015 13.552 1.161 1.00 87.56 190 SER A O 1
ATOM 1451 N N . LYS A 1 191 ? -1.043 14.788 3.031 1.00 84.62 191 LYS A N 1
ATOM 1452 C CA . LYS A 1 191 ? -1.217 13.655 3.957 1.00 84.62 191 LYS A CA 1
ATOM 1453 C C . LYS A 1 191 ? -2.492 12.850 3.694 1.00 84.62 191 LYS A C 1
ATOM 1455 O O . LYS A 1 191 ? -2.465 11.631 3.849 1.00 84.62 191 LYS A O 1
ATOM 1460 N N . SER A 1 192 ? -3.587 13.513 3.326 1.00 84.38 192 SER A N 1
ATOM 1461 C CA . SER A 1 192 ? -4.856 12.851 3.011 1.00 84.38 192 SER A CA 1
ATOM 1462 C C . SER A 1 192 ? -4.735 12.058 1.714 1.00 84.38 192 SER A C 1
ATOM 1464 O O . SER A 1 192 ? -5.077 10.879 1.701 1.00 84.38 192 SER A O 1
ATOM 1466 N N . ARG A 1 193 ? -4.116 12.638 0.677 1.00 88.81 193 ARG A N 1
ATOM 1467 C CA . ARG A 1 193 ? -3.882 11.949 -0.603 1.00 88.81 193 ARG A CA 1
ATOM 1468 C C . ARG A 1 193 ? -2.959 10.738 -0.460 1.00 88.81 193 ARG A C 1
ATOM 1470 O O . ARG A 1 193 ? -3.250 9.666 -0.991 1.00 88.81 193 ARG A O 1
ATOM 1477 N N . THR A 1 194 ? -1.895 10.856 0.341 1.00 89.38 194 THR A N 1
ATOM 1478 C CA . THR A 1 194 ? -1.019 9.728 0.717 1.00 89.38 194 THR A CA 1
ATOM 1479 C C . THR A 1 194 ? -1.795 8.614 1.426 1.00 89.38 194 THR A C 1
ATOM 1481 O O . THR A 1 194 ? -1.578 7.434 1.139 1.00 89.38 194 THR A O 1
ATOM 1484 N N . MET A 1 195 ? -2.714 8.969 2.331 1.00 84.88 195 MET A N 1
ATOM 1485 C CA . MET A 1 195 ? -3.566 8.003 3.030 1.00 84.88 195 MET A CA 1
ATOM 1486 C C . MET A 1 195 ? -4.529 7.316 2.058 1.00 84.88 195 MET A C 1
ATOM 1488 O O . MET A 1 195 ? -4.548 6.092 2.004 1.00 84.88 195 MET A O 1
ATOM 1492 N N . GLY A 1 196 ? -5.263 8.082 1.245 1.00 86.62 196 GLY A N 1
ATOM 1493 C CA . GLY A 1 196 ? -6.190 7.547 0.244 1.00 86.62 196 GLY A CA 1
ATOM 1494 C C . GLY A 1 196 ? -5.506 6.571 -0.714 1.00 86.62 196 GLY A C 1
ATOM 1495 O O . GLY A 1 196 ? -5.997 5.468 -0.935 1.00 86.62 196 GLY A O 1
ATOM 1496 N N . SER A 1 197 ? -4.308 6.919 -1.186 1.00 91.00 197 SER A N 1
ATOM 1497 C CA . SER A 1 197 ? -3.525 6.058 -2.081 1.00 91.00 197 SER A CA 1
ATOM 1498 C C . SER A 1 197 ? -3.066 4.769 -1.387 1.00 91.00 197 SER A C 1
ATOM 1500 O O . SER A 1 197 ? -3.116 3.692 -1.975 1.00 91.00 197 SER A O 1
ATOM 1502 N N . SER A 1 198 ? -2.684 4.850 -0.107 1.00 88.44 198 SER A N 1
ATOM 1503 C CA . SER A 1 198 ? -2.326 3.673 0.706 1.00 88.44 198 SER A CA 1
ATOM 1504 C C . SER A 1 198 ? -3.522 2.745 0.954 1.00 88.44 198 SER A C 1
ATOM 1506 O O . SER A 1 198 ? -3.364 1.523 0.963 1.00 88.44 198 SER A O 1
ATOM 1508 N N . LEU A 1 199 ? -4.726 3.306 1.108 1.00 82.25 199 LEU A N 1
ATOM 1509 C CA . LEU A 1 199 ? -5.958 2.524 1.208 1.00 82.25 199 LEU A CA 1
ATOM 1510 C C . LEU A 1 199 ? -6.249 1.793 -0.108 1.00 82.25 199 LEU A C 1
ATOM 1512 O O . LEU A 1 199 ? -6.519 0.593 -0.083 1.00 82.25 199 LEU A O 1
ATOM 1516 N N . LEU A 1 200 ? -6.130 2.480 -1.253 1.00 86.75 200 LEU A N 1
ATOM 1517 C CA . LEU A 1 200 ? -6.288 1.857 -2.571 1.00 86.75 200 LEU A CA 1
ATOM 1518 C C . LEU A 1 200 ? -5.299 0.709 -2.787 1.00 86.75 200 LEU A C 1
ATOM 1520 O O . LEU A 1 200 ? -5.709 -0.364 -3.219 1.00 86.75 200 LEU A O 1
ATOM 1524 N N . PHE A 1 201 ? -4.028 0.896 -2.426 1.00 88.88 201 PHE A N 1
ATOM 1525 C CA . PHE A 1 201 ? -3.013 -0.160 -2.478 1.00 88.88 201 PHE A CA 1
ATOM 1526 C C . PHE A 1 201 ? -3.471 -1.436 -1.756 1.00 88.88 201 PHE A C 1
ATOM 1528 O O . PHE A 1 201 ? -3.449 -2.524 -2.330 1.00 88.88 201 PHE A O 1
ATOM 1535 N N . ARG A 1 202 ? -3.961 -1.312 -0.518 1.00 82.62 202 ARG A N 1
ATOM 1536 C CA . ARG A 1 202 ? -4.436 -2.467 0.262 1.00 82.62 202 ARG A CA 1
ATOM 1537 C C . ARG A 1 202 ? -5.690 -3.103 -0.331 1.00 82.62 202 ARG A C 1
ATOM 1539 O O . ARG A 1 202 ? -5.797 -4.326 -0.334 1.00 82.62 202 ARG A O 1
ATOM 1546 N N . ILE A 1 203 ? -6.603 -2.292 -0.869 1.00 80.06 203 ILE A N 1
ATOM 1547 C CA . ILE A 1 203 ? -7.789 -2.786 -1.581 1.00 80.06 203 ILE A CA 1
ATOM 1548 C C . ILE A 1 203 ? -7.366 -3.618 -2.796 1.00 80.06 203 ILE A C 1
ATOM 1550 O O . ILE A 1 203 ? -7.899 -4.708 -2.994 1.00 80.06 203 ILE A O 1
ATOM 1554 N N . ILE A 1 204 ? -6.396 -3.148 -3.585 1.00 85.88 204 ILE A N 1
ATOM 1555 C CA . ILE A 1 204 ? -5.909 -3.851 -4.779 1.00 85.88 204 ILE A CA 1
ATOM 1556 C C . ILE A 1 204 ? -5.345 -5.226 -4.417 1.00 85.88 204 ILE A C 1
ATOM 1558 O O . ILE A 1 204 ? -5.702 -6.214 -5.062 1.00 85.88 204 ILE A O 1
ATOM 1562 N N . LEU A 1 205 ? -4.498 -5.307 -3.385 1.00 85.00 205 LEU A N 1
ATOM 1563 C CA . LEU A 1 205 ? -3.828 -6.558 -3.016 1.00 85.00 205 LEU A CA 1
ATOM 1564 C C . LEU A 1 205 ? -4.802 -7.689 -2.662 1.00 85.00 205 LEU A C 1
ATOM 1566 O O . LEU A 1 205 ? -4.523 -8.843 -2.980 1.00 85.00 205 LEU A O 1
ATOM 1570 N N . ASP A 1 206 ? -5.947 -7.363 -2.072 1.00 78.44 206 ASP A N 1
ATOM 1571 C CA . ASP A 1 206 ? -6.940 -8.332 -1.589 1.00 78.44 206 ASP A CA 1
ATOM 1572 C C . ASP A 1 206 ? -8.160 -8.494 -2.519 1.00 78.44 206 ASP A C 1
ATOM 1574 O O . ASP A 1 206 ? -9.124 -9.187 -2.192 1.00 78.44 206 ASP A O 1
ATOM 1578 N N . SER A 1 207 ? -8.159 -7.814 -3.668 1.00 78.31 207 SER A N 1
ATOM 1579 C CA . SER A 1 207 ? -9.255 -7.860 -4.641 1.00 78.31 207 SER A CA 1
ATOM 1580 C C . SER A 1 207 ? -9.028 -8.922 -5.716 1.00 78.31 207 SER A C 1
ATOM 1582 O O . SER A 1 207 ? -7.890 -9.249 -6.071 1.00 78.31 207 SER A O 1
ATOM 1584 N N . THR A 1 208 ? -10.118 -9.401 -6.323 1.00 84.00 208 THR A N 1
ATOM 1585 C CA . THR A 1 208 ? -10.056 -10.194 -7.562 1.00 84.00 208 THR A CA 1
ATOM 1586 C C . THR A 1 208 ? -9.292 -9.452 -8.667 1.00 84.00 208 THR A C 1
ATOM 1588 O O . THR A 1 208 ? -9.241 -8.224 -8.677 1.00 84.00 208 THR A O 1
ATOM 1591 N N . GLN A 1 209 ? -8.697 -10.171 -9.628 1.00 86.19 209 GLN A N 1
ATOM 1592 C CA . GLN A 1 209 ? -7.908 -9.563 -10.717 1.00 86.19 209 GLN A CA 1
ATOM 1593 C C . GLN A 1 209 ? -8.668 -8.461 -11.471 1.00 86.19 209 GLN A C 1
ATOM 1595 O O . GLN A 1 209 ? -8.127 -7.379 -11.693 1.00 86.19 209 GLN A O 1
ATOM 1600 N N . ALA A 1 210 ? -9.938 -8.699 -11.810 1.00 85.38 210 ALA A N 1
ATOM 1601 C CA . ALA A 1 210 ? -10.756 -7.730 -12.536 1.00 85.38 210 ALA A CA 1
ATOM 1602 C C . ALA A 1 210 ? -10.976 -6.431 -11.742 1.00 85.38 210 ALA A C 1
ATOM 1604 O O . ALA A 1 210 ? -10.919 -5.341 -12.311 1.00 85.38 210 ALA A O 1
ATOM 1605 N N . GLN A 1 211 ? -11.215 -6.532 -10.432 1.00 83.06 211 GLN A N 1
ATOM 1606 C CA . GLN A 1 211 ? -11.413 -5.364 -9.579 1.00 83.06 211 GLN A CA 1
ATOM 1607 C C . GLN A 1 211 ? -10.087 -4.660 -9.273 1.00 83.06 211 GLN A C 1
ATOM 1609 O O . GLN A 1 211 ? -10.004 -3.438 -9.361 1.00 83.06 211 GLN A O 1
ATOM 1614 N N . ALA A 1 212 ? -9.036 -5.428 -8.992 1.00 88.25 212 ALA A N 1
ATOM 1615 C CA . ALA A 1 212 ? -7.687 -4.929 -8.768 1.00 88.25 212 ALA A CA 1
ATOM 1616 C C . ALA A 1 212 ? -7.182 -4.099 -9.961 1.00 88.25 212 ALA A C 1
ATOM 1618 O O . ALA A 1 212 ? -6.658 -3.009 -9.758 1.00 88.25 212 ALA A O 1
ATOM 1619 N N . SER A 1 213 ? -7.425 -4.553 -11.196 1.00 89.12 213 SER A N 1
ATOM 1620 C CA . SER A 1 213 ? -7.084 -3.811 -12.418 1.00 89.12 213 SER A CA 1
ATOM 1621 C C . SER A 1 213 ? -7.813 -2.462 -12.517 1.00 89.12 213 SER A C 1
ATOM 1623 O O . SER A 1 213 ? -7.185 -1.444 -12.801 1.00 89.12 213 SER A O 1
ATOM 1625 N N . LYS A 1 214 ? -9.117 -2.413 -12.205 1.00 87.06 214 LYS A N 1
ATOM 1626 C CA . LYS A 1 214 ? -9.886 -1.153 -12.197 1.00 87.06 214 LYS A CA 1
ATOM 1627 C C . LYS A 1 214 ? -9.363 -0.167 -11.156 1.00 87.06 214 LYS A C 1
ATOM 1629 O O . LYS A 1 214 ? -9.197 1.010 -11.455 1.00 87.06 214 LYS A O 1
ATOM 1634 N N . VAL A 1 215 ? -9.110 -0.644 -9.937 1.00 87.88 215 VAL A N 1
ATOM 1635 C CA . VAL A 1 215 ? -8.637 0.204 -8.834 1.00 87.88 215 VAL A CA 1
ATOM 1636 C C . VAL A 1 215 ? -7.190 0.659 -9.063 1.00 87.88 215 VAL A C 1
ATOM 1638 O O . VAL A 1 215 ? -6.848 1.790 -8.732 1.00 87.88 215 VAL A O 1
ATOM 1641 N N . LEU A 1 216 ? -6.355 -0.172 -9.692 1.00 92.44 216 LEU A N 1
ATOM 1642 C CA . LEU A 1 216 ? -5.020 0.222 -10.141 1.00 92.44 216 LEU A CA 1
ATOM 1643 C C . LEU A 1 216 ? -5.078 1.372 -11.159 1.00 92.44 216 LEU A C 1
ATOM 1645 O O . LEU A 1 216 ? -4.258 2.280 -11.080 1.00 92.44 216 LEU A O 1
ATOM 1649 N N . GLY A 1 217 ? -6.077 1.380 -12.050 1.00 91.31 217 GLY A N 1
ATOM 1650 C CA . GLY A 1 217 ? -6.354 2.516 -12.937 1.00 91.31 217 GLY A CA 1
ATOM 1651 C C . GLY A 1 217 ? -6.534 3.833 -12.175 1.00 91.31 217 GLY A C 1
ATOM 1652 O O . GLY A 1 217 ? -5.923 4.831 -12.532 1.00 91.31 217 GLY A O 1
ATOM 1653 N N . VAL A 1 218 ? -7.260 3.811 -11.053 1.00 90.81 218 VAL A N 1
ATOM 1654 C CA . VAL A 1 218 ? -7.442 5.000 -10.200 1.00 90.81 218 VAL A CA 1
ATOM 1655 C C . VAL A 1 218 ? -6.116 5.471 -9.592 1.00 90.81 218 VAL A C 1
ATOM 1657 O O . VAL A 1 218 ? -5.878 6.670 -9.505 1.00 90.81 218 VAL A O 1
ATOM 1660 N N . LEU A 1 219 ? -5.219 4.558 -9.195 1.00 92.94 219 LEU A N 1
ATOM 1661 C CA . LEU A 1 219 ? -3.884 4.949 -8.720 1.00 92.94 219 LEU A CA 1
ATOM 1662 C C . LEU A 1 219 ? -3.038 5.603 -9.821 1.00 92.94 219 LEU A C 1
ATOM 1664 O O . LEU A 1 219 ? -2.290 6.533 -9.519 1.00 92.94 219 LEU A O 1
ATOM 1668 N N . PHE A 1 220 ? -3.154 5.141 -11.069 1.00 94.44 220 PHE A N 1
ATOM 1669 C CA . PHE A 1 220 ? -2.522 5.810 -12.208 1.00 94.44 220 PHE A CA 1
ATOM 1670 C C . PHE A 1 220 ? -3.101 7.213 -12.417 1.00 94.44 220 PHE A C 1
ATOM 1672 O O . PHE A 1 220 ? -2.329 8.166 -12.468 1.00 94.44 220 PHE A O 1
ATOM 1679 N N . ASP A 1 221 ? -4.430 7.361 -12.404 1.00 92.31 221 ASP A N 1
ATOM 1680 C CA . ASP A 1 221 ? -5.086 8.670 -12.510 1.00 92.31 221 ASP A CA 1
ATOM 1681 C C . ASP A 1 221 ? -4.612 9.626 -11.400 1.00 92.31 221 ASP A C 1
ATOM 1683 O O . ASP A 1 221 ? -4.345 10.801 -11.651 1.00 92.31 221 ASP A O 1
ATOM 1687 N N . CYS A 1 222 ? -4.452 9.124 -10.168 1.00 91.19 222 CYS A N 1
ATOM 1688 C CA . CYS A 1 222 ? -3.910 9.900 -9.054 1.00 91.19 222 CYS A CA 1
ATOM 1689 C C . CYS A 1 222 ? -2.457 10.335 -9.280 1.00 91.19 222 CYS A C 1
ATOM 1691 O O . CYS A 1 222 ? -2.101 11.444 -8.889 1.00 91.19 222 CYS A O 1
ATOM 1693 N N . ALA A 1 223 ? -1.615 9.487 -9.876 1.00 91.88 223 ALA A N 1
ATOM 1694 C CA . ALA A 1 223 ? -0.237 9.850 -10.198 1.00 91.88 223 ALA A CA 1
ATOM 1695 C C . ALA A 1 223 ? -0.186 10.938 -11.283 1.00 91.88 223 ALA A C 1
ATOM 1697 O O . ALA A 1 223 ? 0.550 11.913 -11.133 1.00 91.88 223 ALA A O 1
ATOM 1698 N N . ASP A 1 224 ? -1.017 10.816 -12.320 1.00 90.56 224 ASP A N 1
ATOM 1699 C CA . ASP A 1 224 ? -1.035 11.725 -13.471 1.00 90.56 224 ASP A CA 1
ATOM 1700 C C . ASP A 1 224 ? -1.437 13.161 -13.103 1.00 90.56 224 ASP A C 1
ATOM 1702 O O . ASP A 1 224 ? -0.951 14.124 -13.703 1.00 90.56 224 ASP A O 1
ATOM 1706 N N . VAL A 1 225 ? -2.306 13.327 -12.101 1.00 89.81 225 VAL A N 1
ATOM 1707 C CA . VAL A 1 225 ? -2.766 14.649 -11.640 1.00 89.81 225 VAL A CA 1
ATOM 1708 C C . VAL A 1 225 ? -1.938 15.226 -10.487 1.00 89.81 225 VAL A C 1
ATOM 1710 O O . VAL A 1 225 ? -2.172 16.368 -10.081 1.00 89.81 225 VAL A O 1
ATOM 1713 N N . GLU A 1 226 ? -0.979 14.476 -9.931 1.00 92.06 226 GLU A N 1
ATOM 1714 C CA . GLU A 1 226 ? -0.257 14.894 -8.729 1.00 92.06 226 GLU A CA 1
ATOM 1715 C C . GLU A 1 226 ? 0.896 15.859 -9.030 1.00 92.06 226 GLU A C 1
ATOM 1717 O O . GLU A 1 226 ? 1.855 15.564 -9.750 1.00 92.06 226 GLU A O 1
ATOM 1722 N N . VAL A 1 227 ? 0.834 17.022 -8.380 1.00 88.38 227 VAL A N 1
ATOM 1723 C CA . VAL A 1 227 ? 1.806 18.108 -8.547 1.00 88.38 227 VAL A CA 1
ATOM 1724 C C . VAL A 1 227 ? 2.906 18.046 -7.483 1.00 88.38 227 VAL A C 1
ATOM 1726 O O . VAL A 1 227 ? 4.047 18.436 -7.742 1.00 88.38 227 VAL A O 1
ATOM 1729 N N . ASP A 1 228 ? 2.603 17.555 -6.274 1.00 90.25 228 ASP A N 1
ATOM 1730 C CA . ASP A 1 228 ? 3.605 17.414 -5.216 1.00 90.25 228 ASP A CA 1
ATOM 1731 C C . ASP A 1 228 ? 4.510 16.212 -5.508 1.00 90.25 228 ASP A C 1
ATOM 1733 O O . ASP A 1 228 ? 4.097 15.059 -5.406 1.00 90.25 228 ASP A O 1
ATOM 1737 N N . ALA A 1 229 ? 5.784 16.472 -5.810 1.00 88.25 229 ALA A N 1
ATOM 1738 C CA . ALA A 1 229 ? 6.750 15.435 -6.165 1.00 88.25 229 ALA A CA 1
ATOM 1739 C C . ALA A 1 229 ? 6.909 14.322 -5.109 1.00 88.25 229 ALA A C 1
ATOM 1741 O O . ALA A 1 229 ? 7.264 13.200 -5.468 1.00 88.25 229 ALA A O 1
ATOM 1742 N N . ARG A 1 230 ? 6.677 14.602 -3.817 1.00 91.19 230 ARG A N 1
ATOM 1743 C CA . ARG A 1 230 ? 6.746 13.585 -2.754 1.00 91.19 230 ARG A CA 1
ATOM 1744 C C . ARG A 1 230 ? 5.513 12.701 -2.757 1.00 91.19 230 ARG A C 1
ATOM 1746 O O . ARG A 1 230 ? 5.651 11.490 -2.611 1.00 91.19 230 ARG A O 1
ATOM 1753 N N . VAL A 1 231 ? 4.332 13.296 -2.917 1.00 92.62 231 VAL A N 1
ATOM 1754 C CA . VAL A 1 231 ? 3.086 12.528 -3.018 1.00 92.62 231 VAL A CA 1
ATOM 1755 C C . VAL A 1 231 ? 3.093 11.719 -4.311 1.00 92.62 231 VAL A C 1
ATOM 1757 O O . VAL A 1 231 ? 2.821 10.529 -4.269 1.00 92.62 231 VAL A O 1
ATOM 1760 N N . HIS A 1 232 ? 3.538 12.305 -5.420 1.00 93.69 232 HIS A N 1
ATOM 1761 C CA . HIS A 1 232 ? 3.666 11.623 -6.704 1.00 93.69 232 HIS A CA 1
ATOM 1762 C C . HIS A 1 232 ? 4.614 10.414 -6.594 1.00 93.69 232 HIS A C 1
ATOM 1764 O O . HIS A 1 232 ? 4.247 9.297 -6.956 1.00 93.69 232 HIS A O 1
ATOM 1770 N N . ALA A 1 233 ? 5.802 10.591 -5.998 1.00 93.00 233 ALA A N 1
ATOM 1771 C CA . ALA A 1 233 ? 6.725 9.481 -5.750 1.00 93.00 233 ALA A CA 1
ATOM 1772 C C . ALA A 1 233 ? 6.122 8.395 -4.841 1.00 93.00 233 ALA A C 1
ATOM 1774 O O . ALA A 1 233 ? 6.385 7.215 -5.053 1.00 93.00 233 ALA A O 1
ATOM 1775 N N . HIS A 1 234 ? 5.305 8.775 -3.852 1.00 94.69 234 HIS A N 1
ATOM 1776 C CA . HIS A 1 234 ? 4.581 7.826 -3.002 1.00 94.69 234 HIS A CA 1
ATOM 1777 C C . HIS A 1 234 ? 3.548 7.023 -3.798 1.00 94.69 234 HIS A C 1
ATOM 1779 O O . HIS A 1 234 ? 3.566 5.799 -3.737 1.00 94.69 234 HIS A O 1
ATOM 1785 N N . VAL A 1 235 ? 2.684 7.686 -4.574 1.00 95.12 235 VAL A N 1
ATOM 1786 C CA . VAL A 1 235 ? 1.637 7.028 -5.376 1.00 95.12 235 VAL A CA 1
ATOM 1787 C C . VAL A 1 235 ? 2.252 6.069 -6.392 1.00 95.12 235 VAL A C 1
ATOM 1789 O O . VAL A 1 235 ? 1.883 4.898 -6.427 1.00 95.12 235 VAL A O 1
ATOM 1792 N N . LEU A 1 236 ? 3.246 6.521 -7.162 1.00 95.88 236 LEU A N 1
ATOM 1793 C CA . LEU A 1 236 ? 3.943 5.653 -8.112 1.00 95.88 236 LEU A CA 1
ATOM 1794 C C . LEU A 1 236 ? 4.713 4.526 -7.415 1.00 95.88 236 LEU A C 1
ATOM 1796 O O . LEU A 1 236 ? 4.791 3.426 -7.954 1.00 95.88 236 LEU A O 1
ATOM 1800 N N . GLY A 1 237 ? 5.251 4.765 -6.217 1.00 95.75 237 GLY A N 1
ATOM 1801 C CA . GLY A 1 237 ? 5.864 3.718 -5.400 1.00 95.75 237 GLY A CA 1
ATOM 1802 C C . GLY A 1 237 ? 4.878 2.612 -5.044 1.00 95.75 237 GLY A C 1
ATOM 1803 O O . GLY A 1 237 ? 5.202 1.437 -5.201 1.00 95.75 237 GLY A O 1
ATOM 1804 N N . LEU A 1 238 ? 3.653 2.980 -4.662 1.00 95.56 238 LEU A N 1
ATOM 1805 C CA . LEU A 1 238 ? 2.581 2.015 -4.423 1.00 95.56 238 LEU A CA 1
ATOM 1806 C C . LEU A 1 238 ? 2.196 1.265 -5.701 1.00 95.56 238 LEU A C 1
ATOM 1808 O O . LEU A 1 238 ? 2.006 0.056 -5.644 1.00 95.56 238 LEU A O 1
ATOM 1812 N N . VAL A 1 239 ? 2.116 1.941 -6.852 1.00 96.38 239 VAL A N 1
ATOM 1813 C CA . VAL A 1 239 ? 1.855 1.292 -8.152 1.00 96.38 239 VAL A CA 1
ATOM 1814 C C . VAL A 1 239 ? 2.922 0.243 -8.465 1.00 96.38 239 VAL A C 1
ATOM 1816 O O . VAL A 1 239 ? 2.594 -0.899 -8.781 1.00 96.38 239 VAL A O 1
ATOM 1819 N N . TRP A 1 240 ? 4.200 0.599 -8.338 1.00 95.81 240 TRP A N 1
ATOM 1820 C CA . TRP A 1 240 ? 5.305 -0.340 -8.518 1.00 95.81 240 TRP A CA 1
ATOM 1821 C C . TRP A 1 240 ? 5.225 -1.525 -7.551 1.00 95.81 240 TRP A C 1
ATOM 1823 O O . TRP A 1 240 ? 5.464 -2.666 -7.945 1.00 95.81 240 TRP A O 1
ATOM 1833 N N . GLU A 1 241 ? 4.863 -1.274 -6.294 1.00 94.69 241 GLU A N 1
ATOM 1834 C CA . GLU A 1 241 ? 4.694 -2.317 -5.286 1.00 94.69 241 GLU A CA 1
ATOM 1835 C C . GLU A 1 241 ? 3.511 -3.244 -5.594 1.00 94.69 241 GLU A C 1
ATOM 1837 O O . GLU A 1 241 ? 3.650 -4.460 -5.462 1.00 94.69 241 GLU A O 1
ATOM 1842 N N . VAL A 1 242 ? 2.386 -2.706 -6.086 1.00 93.31 242 VAL A N 1
ATOM 1843 C CA . VAL A 1 242 ? 1.276 -3.514 -6.612 1.00 93.31 242 VAL A CA 1
ATOM 1844 C C . VAL A 1 242 ? 1.777 -4.421 -7.722 1.00 93.31 242 VAL A C 1
ATOM 1846 O O . VAL A 1 242 ? 1.546 -5.618 -7.650 1.00 93.31 242 VAL A O 1
ATOM 1849 N N . LEU A 1 243 ? 2.451 -3.884 -8.740 1.00 92.38 243 LEU A N 1
ATOM 1850 C CA . LEU A 1 243 ? 2.876 -4.671 -9.902 1.00 92.38 243 LEU A CA 1
ATOM 1851 C C . LEU A 1 243 ? 3.891 -5.760 -9.533 1.00 92.38 243 LEU A C 1
ATOM 1853 O O . LEU A 1 243 ? 3.914 -6.821 -10.154 1.00 92.38 243 LEU A O 1
ATOM 1857 N N . ASP A 1 244 ? 4.698 -5.528 -8.498 1.00 90.75 244 ASP A N 1
ATOM 1858 C CA . ASP A 1 244 ? 5.626 -6.526 -7.975 1.00 90.75 244 ASP A CA 1
ATOM 1859 C C . ASP A 1 244 ? 4.905 -7.666 -7.231 1.00 90.75 244 ASP A C 1
ATOM 1861 O O . ASP A 1 244 ? 5.206 -8.842 -7.462 1.00 90.75 244 ASP A O 1
ATOM 1865 N N . LEU A 1 245 ? 3.919 -7.328 -6.387 1.00 89.56 245 LEU A N 1
ATOM 1866 C CA . LEU A 1 245 ? 3.138 -8.283 -5.584 1.00 89.56 245 LEU A CA 1
ATOM 1867 C C . LEU A 1 245 ? 2.018 -8.983 -6.379 1.00 89.56 245 LEU A C 1
ATOM 1869 O O . LEU A 1 245 ? 1.668 -10.126 -6.087 1.00 89.56 245 LEU A O 1
ATOM 1873 N N . ARG A 1 246 ? 1.458 -8.310 -7.386 1.00 88.62 246 ARG A N 1
ATOM 1874 C CA . ARG A 1 246 ? 0.326 -8.720 -8.234 1.00 88.62 246 ARG A CA 1
ATOM 1875 C C . ARG A 1 246 ? 0.729 -8.674 -9.705 1.00 88.62 246 ARG A C 1
ATOM 1877 O O . ARG A 1 246 ? 0.208 -7.900 -10.503 1.00 88.62 246 ARG A O 1
ATOM 1884 N N . ARG A 1 247 ? 1.676 -9.538 -10.072 1.00 86.62 247 ARG A N 1
ATOM 1885 C CA . ARG A 1 247 ? 2.220 -9.625 -11.443 1.00 86.62 247 ARG A CA 1
ATOM 1886 C C . ARG A 1 247 ? 1.186 -10.013 -12.494 1.00 86.62 247 ARG A C 1
ATOM 1888 O O . ARG A 1 247 ? 1.407 -9.763 -13.670 1.00 86.62 247 ARG A O 1
ATOM 1895 N N . ASP A 1 248 ? 0.055 -10.581 -12.080 1.00 89.19 248 ASP A N 1
ATOM 1896 C CA . ASP A 1 248 ? -1.121 -10.794 -12.930 1.00 89.19 248 ASP A CA 1
ATOM 1897 C C . ASP A 1 248 ? -1.721 -9.488 -13.481 1.00 89.19 248 ASP A C 1
ATOM 1899 O O . ASP A 1 248 ? -2.509 -9.530 -14.426 1.00 89.19 248 ASP A O 1
ATOM 1903 N N . LEU A 1 249 ? -1.359 -8.343 -12.895 1.00 91.62 249 LEU A N 1
ATOM 1904 C CA . LEU A 1 249 ? -1.749 -7.004 -13.334 1.00 91.62 249 LEU A CA 1
ATOM 1905 C C . LEU A 1 249 ? -0.683 -6.321 -14.203 1.00 91.62 249 LEU A C 1
ATOM 1907 O O . LEU A 1 249 ? -0.956 -5.239 -14.709 1.00 91.62 249 LEU A O 1
ATOM 1911 N N . LEU A 1 250 ? 0.508 -6.915 -14.362 1.00 90.94 250 LEU A N 1
ATOM 1912 C CA . LEU A 1 250 ? 1.576 -6.367 -15.197 1.00 90.94 250 LEU A CA 1
ATOM 1913 C C . LEU A 1 250 ? 1.380 -6.803 -16.655 1.00 90.94 250 LEU A C 1
ATOM 1915 O O . LEU A 1 250 ? 1.719 -7.919 -17.046 1.00 90.94 250 LEU A O 1
ATOM 1919 N N . ASP A 1 251 ? 0.849 -5.888 -17.453 1.00 90.06 251 ASP A N 1
ATOM 1920 C CA . ASP A 1 251 ? 0.590 -6.017 -18.886 1.00 90.06 251 ASP A CA 1
ATOM 1921 C C . ASP A 1 251 ? 1.207 -4.843 -19.673 1.00 90.06 251 ASP A C 1
ATOM 1923 O O . ASP A 1 251 ? 1.800 -3.928 -19.099 1.00 90.06 251 ASP A O 1
ATOM 1927 N N . ASP A 1 252 ? 1.081 -4.851 -21.004 1.00 88.88 252 ASP A N 1
ATOM 1928 C CA . ASP A 1 252 ? 1.623 -3.784 -21.861 1.00 88.88 252 ASP A CA 1
ATOM 1929 C C . ASP A 1 252 ? 1.063 -2.386 -21.486 1.00 88.88 252 ASP A C 1
ATOM 1931 O O . ASP A 1 252 ? 1.777 -1.388 -21.605 1.00 88.88 252 ASP A O 1
ATOM 1935 N N . ASN A 1 253 ? -0.184 -2.297 -21.001 1.00 90.62 253 ASN A N 1
ATOM 1936 C CA . ASN A 1 253 ? -0.837 -1.025 -20.663 1.00 90.62 253 ASN A CA 1
ATOM 1937 C C . ASN A 1 253 ? -0.305 -0.442 -19.349 1.00 90.62 253 ASN A C 1
ATOM 1939 O O . ASN A 1 253 ? 0.151 0.701 -19.307 1.00 90.62 253 ASN A O 1
ATOM 1943 N N . SER A 1 254 ? -0.338 -1.239 -18.281 1.00 91.69 254 SER A N 1
ATOM 1944 C CA . SER A 1 254 ? 0.199 -0.872 -16.966 1.00 91.69 254 SER A CA 1
ATOM 1945 C C . SER A 1 254 ? 1.706 -0.620 -17.029 1.00 91.69 254 SER A C 1
ATOM 1947 O O . SER A 1 254 ? 2.189 0.324 -16.400 1.00 91.69 254 SER A O 1
ATOM 1949 N N . TRP A 1 255 ? 2.445 -1.377 -17.853 1.00 93.06 255 TRP A N 1
ATOM 1950 C CA . TRP A 1 255 ? 3.851 -1.099 -18.142 1.00 93.06 255 TRP A CA 1
ATOM 1951 C C . TRP A 1 255 ? 4.040 0.251 -18.838 1.00 93.06 255 TRP A C 1
ATOM 1953 O O . TRP A 1 255 ? 4.865 1.062 -18.410 1.00 93.06 255 TRP A O 1
ATOM 1963 N N . SER A 1 256 ? 3.271 0.526 -19.896 1.00 91.50 256 SER A N 1
ATOM 1964 C CA . SER A 1 256 ? 3.349 1.805 -20.608 1.00 91.50 256 SER A CA 1
ATOM 1965 C C . SER A 1 256 ? 3.076 2.990 -19.680 1.00 91.50 256 SER A C 1
ATOM 1967 O O . SER A 1 256 ? 3.751 4.009 -19.801 1.00 91.50 256 SER A O 1
ATOM 1969 N N . ALA A 1 257 ? 2.129 2.860 -18.750 1.00 91.56 257 ALA A N 1
ATOM 1970 C CA . ALA A 1 257 ? 1.831 3.900 -17.772 1.00 91.56 257 ALA A CA 1
ATOM 1971 C C . ALA A 1 257 ? 2.979 4.073 -16.759 1.00 91.56 257 ALA A C 1
ATOM 1973 O O . ALA A 1 257 ? 3.537 5.163 -16.626 1.00 91.56 257 ALA A O 1
ATOM 1974 N N . VAL A 1 258 ? 3.401 2.992 -16.091 1.00 94.44 258 VAL A N 1
ATOM 1975 C CA . VAL A 1 258 ? 4.379 3.070 -14.992 1.00 94.44 258 VAL A CA 1
ATOM 1976 C C . VAL A 1 258 ? 5.804 3.377 -15.467 1.00 94.44 258 VAL A C 1
ATOM 1978 O O . VAL A 1 258 ? 6.561 4.043 -14.760 1.00 94.44 258 VAL A O 1
ATOM 1981 N N . SER A 1 259 ? 6.191 2.940 -16.670 1.00 93.06 259 SER A N 1
ATOM 1982 C CA . SER A 1 259 ? 7.545 3.139 -17.214 1.00 93.06 259 SER A CA 1
ATOM 1983 C C . SER A 1 259 ? 7.907 4.614 -17.401 1.00 93.06 259 SER A C 1
ATOM 1985 O O . SER A 1 259 ? 9.082 4.975 -17.334 1.00 93.06 259 SER A O 1
ATOM 1987 N N . THR A 1 260 ? 6.917 5.499 -17.537 1.00 92.44 260 THR A N 1
ATOM 1988 C CA . THR A 1 260 ? 7.138 6.953 -17.594 1.00 92.44 260 THR A CA 1
ATOM 1989 C C . THR A 1 260 ? 7.849 7.491 -16.343 1.00 92.44 260 THR A C 1
ATOM 1991 O O . THR A 1 260 ? 8.643 8.429 -16.440 1.00 92.44 260 THR A O 1
ATOM 1994 N N . SER A 1 261 ? 7.661 6.838 -15.188 1.00 93.88 261 SER A N 1
ATOM 1995 C CA . SER A 1 261 ? 8.310 7.189 -13.918 1.00 93.88 261 SER A CA 1
ATOM 1996 C C . SER A 1 261 ? 9.837 7.031 -13.944 1.00 93.88 261 SER A C 1
ATOM 1998 O O . SER A 1 261 ? 10.540 7.767 -13.253 1.00 93.88 261 SER A O 1
ATOM 2000 N N . LEU A 1 262 ? 10.369 6.143 -14.794 1.00 92.25 262 LEU A N 1
ATOM 2001 C CA . LEU A 1 262 ? 11.812 5.946 -14.996 1.00 92.25 262 LEU A CA 1
ATOM 2002 C C . LEU A 1 262 ? 12.461 7.114 -15.753 1.00 92.25 262 LEU A C 1
ATOM 2004 O O . LEU A 1 262 ? 13.675 7.294 -15.706 1.00 92.25 262 LEU A O 1
ATOM 2008 N N . ARG A 1 263 ? 11.661 7.930 -16.444 1.00 89.81 263 ARG A N 1
ATOM 2009 C CA . ARG A 1 263 ? 12.121 9.090 -17.225 1.00 89.81 263 ARG A CA 1
ATOM 2010 C C . ARG A 1 263 ? 11.594 10.403 -16.650 1.00 89.81 263 ARG A C 1
ATOM 2012 O O . ARG A 1 263 ? 11.608 11.432 -17.323 1.00 89.81 263 ARG A O 1
ATOM 2019 N N . HIS A 1 264 ? 11.102 10.366 -15.416 1.00 90.81 264 HIS A N 1
ATOM 2020 C CA . HIS A 1 264 ? 10.471 11.509 -14.782 1.00 90.81 264 HIS A CA 1
ATOM 2021 C C . HIS A 1 264 ? 11.510 12.607 -14.463 1.00 90.81 264 HIS A C 1
ATOM 2023 O O . HIS A 1 264 ? 12.645 12.303 -14.087 1.00 90.81 264 HIS A O 1
ATOM 2029 N N . PRO A 1 265 ? 11.162 13.904 -14.570 1.00 88.25 265 PRO A N 1
ATOM 2030 C CA . PRO A 1 265 ? 12.105 14.994 -14.296 1.00 88.25 265 PRO A CA 1
ATOM 2031 C C . PRO A 1 265 ? 12.512 15.108 -12.819 1.00 88.25 265 PRO A C 1
ATOM 2033 O O . PRO A 1 265 ? 13.537 15.709 -12.511 1.00 88.25 265 PRO A O 1
ATOM 2036 N N . SER A 1 266 ? 11.716 14.563 -11.892 1.00 90.31 266 SER A N 1
ATOM 2037 C CA . SER A 1 266 ? 12.026 14.566 -10.455 1.00 90.31 266 SER A CA 1
ATOM 2038 C C . SER A 1 266 ? 12.994 13.434 -10.078 1.00 90.31 266 SER A C 1
ATOM 2040 O O . SER A 1 266 ? 12.591 12.269 -10.151 1.00 90.31 266 SER A O 1
ATOM 2042 N N . PRO A 1 267 ? 14.194 13.748 -9.546 1.00 89.75 267 PRO A N 1
ATOM 2043 C CA . PRO A 1 267 ? 15.142 12.781 -8.981 1.00 89.75 267 PRO A CA 1
ATOM 2044 C C . PRO A 1 267 ? 14.534 11.767 -8.015 1.00 89.75 267 PRO A C 1
ATOM 2046 O O . PRO A 1 267 ? 14.951 10.610 -7.974 1.00 89.75 267 PRO A O 1
ATOM 2049 N N . LEU A 1 268 ? 13.557 12.210 -7.218 1.00 90.75 268 LEU A N 1
ATOM 2050 C CA . LEU A 1 268 ? 12.903 11.390 -6.205 1.00 90.75 268 LEU A CA 1
ATOM 2051 C C . LEU A 1 268 ? 12.074 10.275 -6.851 1.00 90.75 268 LEU A C 1
ATOM 2053 O O . LEU A 1 268 ? 12.184 9.119 -6.448 1.00 90.75 268 LEU A O 1
ATOM 2057 N N . VAL A 1 269 ? 11.283 10.628 -7.869 1.00 92.56 269 VAL A N 1
ATOM 2058 C CA . VAL A 1 269 ? 10.435 9.684 -8.610 1.00 92.56 269 VAL A CA 1
ATOM 2059 C C . VAL A 1 269 ? 11.312 8.706 -9.383 1.00 92.56 269 VAL A C 1
ATOM 2061 O O . VAL A 1 269 ? 11.145 7.499 -9.239 1.00 92.56 269 VAL A O 1
ATOM 2064 N N . THR A 1 270 ? 12.310 9.211 -10.108 1.00 93.19 270 THR A N 1
ATOM 2065 C CA . THR A 1 270 ? 13.218 8.382 -10.911 1.00 93.19 270 THR A CA 1
ATOM 2066 C C . THR A 1 270 ? 14.039 7.428 -10.049 1.00 93.19 270 THR A C 1
ATOM 2068 O O . THR A 1 270 ? 14.190 6.262 -10.397 1.00 93.19 270 THR A O 1
ATOM 2071 N N . SER A 1 271 ? 14.518 7.878 -8.884 1.00 92.94 271 SER A N 1
ATOM 2072 C CA . SER A 1 271 ? 15.237 7.014 -7.936 1.00 92.94 271 SER A CA 1
ATOM 2073 C C . SER A 1 271 ? 14.347 5.898 -7.382 1.00 92.94 271 SER A C 1
ATOM 2075 O O . SER A 1 271 ? 14.779 4.749 -7.307 1.00 92.94 271 SER A O 1
ATOM 2077 N N . MET A 1 272 ? 13.103 6.217 -7.012 1.00 93.81 272 MET A N 1
ATOM 2078 C CA . MET A 1 272 ? 12.125 5.230 -6.544 1.00 93.81 272 MET A CA 1
ATOM 2079 C C . MET A 1 272 ? 11.785 4.218 -7.648 1.00 93.81 272 MET A C 1
ATOM 2081 O O . MET A 1 272 ? 11.790 3.010 -7.398 1.00 93.81 272 MET A O 1
ATOM 2085 N N . ALA A 1 273 ? 11.544 4.695 -8.872 1.00 94.75 273 ALA A N 1
ATOM 2086 C CA . ALA A 1 273 ? 11.217 3.850 -10.013 1.00 94.75 273 ALA A CA 1
ATOM 2087 C C . ALA A 1 273 ? 12.388 2.927 -10.372 1.00 94.75 273 ALA A C 1
ATOM 2089 O O . ALA A 1 273 ? 12.189 1.730 -10.558 1.00 94.75 273 ALA A O 1
ATOM 2090 N N . ALA A 1 274 ? 13.620 3.450 -10.385 1.00 93.38 274 ALA A N 1
ATOM 2091 C CA . ALA A 1 274 ? 14.819 2.658 -10.641 1.00 93.38 274 ALA A CA 1
ATOM 2092 C C . ALA A 1 274 ? 15.012 1.561 -9.583 1.00 93.38 274 ALA A C 1
ATOM 2094 O O . ALA A 1 274 ? 15.262 0.407 -9.926 1.00 93.38 274 ALA A O 1
ATOM 2095 N N . TYR A 1 275 ? 14.839 1.896 -8.299 1.00 93.75 275 TYR A N 1
ATOM 2096 C CA . TYR A 1 275 ? 14.881 0.911 -7.216 1.00 93.75 275 TYR A CA 1
ATOM 2097 C C . TYR A 1 275 ? 13.831 -0.194 -7.394 1.00 93.75 275 TYR A C 1
ATOM 2099 O O . TYR A 1 275 ? 14.148 -1.381 -7.289 1.00 93.75 275 TYR A O 1
ATOM 2107 N N . SER A 1 276 ? 12.596 0.190 -7.710 1.00 94.19 276 SER A N 1
ATOM 2108 C CA . SER A 1 276 ? 11.485 -0.748 -7.877 1.00 94.19 276 SER A CA 1
ATOM 2109 C C . SER A 1 276 ? 11.665 -1.654 -9.097 1.00 94.19 276 SER A C 1
ATOM 2111 O O . SER A 1 276 ? 11.462 -2.863 -9.001 1.00 94.19 276 SER A O 1
ATOM 2113 N N . ALA A 1 277 ? 12.132 -1.098 -10.216 1.00 92.88 277 ALA A N 1
ATOM 2114 C CA . ALA A 1 277 ? 12.455 -1.844 -11.427 1.00 92.88 277 ALA A CA 1
ATOM 2115 C C . ALA A 1 277 ? 13.567 -2.878 -11.184 1.00 92.88 277 ALA A C 1
ATOM 2117 O O . ALA A 1 277 ? 13.421 -4.039 -11.565 1.00 92.88 277 ALA A O 1
ATOM 2118 N N . MET A 1 278 ? 14.647 -2.498 -10.488 1.00 91.38 278 MET A N 1
ATOM 2119 C CA . MET A 1 278 ? 15.698 -3.447 -10.097 1.00 91.38 278 MET A CA 1
ATOM 2120 C C . MET A 1 278 ? 15.137 -4.597 -9.255 1.00 91.38 278 MET A C 1
ATOM 2122 O O . MET A 1 278 ? 15.438 -5.759 -9.526 1.00 91.38 278 MET A O 1
ATOM 2126 N N . ARG A 1 279 ? 14.296 -4.289 -8.258 1.00 90.75 279 ARG A N 1
ATOM 2127 C CA . ARG A 1 279 ? 13.674 -5.301 -7.391 1.00 90.75 279 ARG A CA 1
ATOM 2128 C C . ARG A 1 279 ? 12.821 -6.282 -8.195 1.00 90.75 279 ARG A C 1
ATOM 2130 O O . ARG A 1 279 ? 12.969 -7.490 -8.027 1.00 90.75 279 ARG A O 1
ATOM 2137 N N . LEU A 1 280 ? 11.989 -5.768 -9.098 1.00 89.06 280 LEU A N 1
ATOM 2138 C CA . LEU A 1 280 ? 11.094 -6.581 -9.916 1.00 89.06 280 LEU A CA 1
ATOM 2139 C C . LEU A 1 280 ? 11.881 -7.505 -10.857 1.00 89.06 280 LEU A C 1
ATOM 2141 O O . LEU A 1 280 ? 11.580 -8.699 -10.933 1.00 89.06 280 LEU A O 1
ATOM 2145 N N . LEU A 1 281 ? 12.934 -6.988 -11.503 1.00 87.81 281 LEU A N 1
ATOM 2146 C CA . LEU A 1 281 ? 13.814 -7.764 -12.381 1.00 87.81 281 LEU A CA 1
ATOM 2147 C C . LEU A 1 281 ? 14.581 -8.870 -11.640 1.00 87.81 281 LEU A C 1
ATOM 2149 O O . LEU A 1 281 ? 14.773 -9.946 -12.206 1.00 87.81 281 LEU A O 1
ATOM 2153 N N . LEU A 1 282 ? 15.004 -8.643 -10.391 1.00 85.88 282 LEU A N 1
ATOM 2154 C CA . LEU A 1 282 ? 15.729 -9.648 -9.600 1.00 85.88 282 LEU A CA 1
ATOM 2155 C C . LEU A 1 282 ? 14.883 -10.872 -9.239 1.00 85.88 282 LEU A C 1
ATOM 2157 O O . LEU A 1 282 ? 15.435 -11.940 -8.982 1.00 85.88 282 LEU A O 1
ATOM 2161 N N . CYS A 1 283 ? 13.560 -10.750 -9.210 1.00 78.25 283 CYS A N 1
ATOM 2162 C CA . CYS A 1 283 ? 12.700 -11.876 -8.882 1.00 78.25 283 CYS A CA 1
ATOM 2163 C C . CYS A 1 283 ? 12.648 -12.909 -10.015 1.00 78.25 283 CYS A C 1
ATOM 2165 O O . CYS A 1 283 ? 12.304 -12.577 -11.147 1.00 78.25 283 CYS A O 1
ATOM 2167 N N . ASP A 1 284 ? 12.854 -14.178 -9.665 1.00 62.78 284 ASP A N 1
ATOM 2168 C CA . ASP A 1 284 ? 12.986 -15.323 -10.583 1.00 62.78 284 ASP A CA 1
ATOM 2169 C C . ASP A 1 284 ? 11.670 -15.805 -11.241 1.00 62.78 284 ASP A C 1
ATOM 2171 O O . ASP A 1 284 ? 11.630 -16.851 -11.893 1.00 62.78 284 ASP A O 1
ATOM 2175 N N . ALA A 1 285 ? 10.561 -15.074 -11.073 1.00 62.81 285 ALA A N 1
ATOM 2176 C CA . ALA A 1 285 ? 9.301 -15.435 -11.722 1.00 62.81 285 ALA A CA 1
ATOM 2177 C C . ALA A 1 285 ? 9.369 -15.168 -13.236 1.00 62.81 285 ALA A C 1
ATOM 2179 O O . ALA A 1 285 ? 10.102 -14.292 -13.692 1.00 62.81 285 ALA A O 1
ATOM 2180 N N . LYS A 1 286 ? 8.580 -15.906 -14.029 1.00 61.53 286 LYS A N 1
ATOM 2181 C CA . LYS A 1 286 ? 8.488 -15.702 -15.483 1.00 61.53 286 LYS A CA 1
ATOM 2182 C C . LYS A 1 286 ? 7.951 -14.301 -15.785 1.00 61.53 286 LYS A C 1
ATOM 2184 O O . LYS A 1 286 ? 6.746 -14.081 -15.727 1.00 61.53 286 LYS A O 1
ATOM 2189 N N . HIS A 1 287 ? 8.845 -13.375 -16.107 1.00 66.56 287 HIS A N 1
ATOM 2190 C CA . HIS A 1 287 ? 8.485 -12.075 -16.662 1.00 66.56 287 HIS A CA 1
ATOM 2191 C C . HIS A 1 287 ? 8.111 -12.219 -18.133 1.00 66.56 287 HIS A C 1
ATOM 2193 O O . HIS A 1 287 ? 8.660 -13.074 -18.834 1.00 66.56 287 HIS A O 1
ATOM 2199 N N . ASP A 1 288 ? 7.240 -11.339 -18.623 1.00 77.00 288 ASP A N 1
ATOM 2200 C CA . ASP A 1 288 ? 7.198 -11.079 -20.057 1.00 77.00 288 ASP A CA 1
ATOM 2201 C C . ASP A 1 288 ? 8.575 -10.538 -20.475 1.00 77.00 288 ASP A C 1
ATOM 2203 O O . ASP A 1 288 ? 9.009 -9.470 -20.029 1.00 77.00 288 ASP A O 1
ATOM 2207 N N . SER A 1 289 ? 9.288 -11.294 -21.313 1.00 75.31 289 SER A N 1
ATOM 2208 C CA . SER A 1 289 ? 10.643 -10.960 -21.755 1.00 75.31 289 SER A CA 1
ATOM 2209 C C . SER A 1 289 ? 10.721 -9.610 -22.469 1.00 75.31 289 SER A C 1
ATOM 2211 O O . SER A 1 289 ? 11.771 -8.968 -22.436 1.00 75.31 289 SER A O 1
ATOM 2213 N N . LYS A 1 290 ? 9.622 -9.157 -23.088 1.00 81.88 290 LYS A N 1
ATOM 2214 C CA . LYS A 1 290 ? 9.534 -7.853 -23.750 1.00 81.88 290 LYS A CA 1
ATOM 2215 C C . LYS A 1 290 ? 9.511 -6.722 -22.720 1.00 81.88 290 LYS A C 1
ATOM 2217 O O . LYS A 1 290 ? 10.314 -5.795 -22.823 1.00 81.88 290 LYS A O 1
ATOM 2222 N N . ILE A 1 291 ? 8.641 -6.819 -21.712 1.00 87.50 291 ILE A N 1
ATOM 2223 C CA . ILE A 1 291 ? 8.540 -5.828 -20.627 1.00 87.50 291 ILE A CA 1
ATOM 2224 C C . ILE A 1 291 ? 9.844 -5.798 -19.826 1.00 87.50 291 ILE A C 1
ATOM 2226 O O . ILE A 1 291 ? 10.413 -4.728 -19.617 1.00 87.50 291 ILE A O 1
ATOM 2230 N N . ALA A 1 292 ? 10.377 -6.964 -19.452 1.00 85.50 292 ALA A N 1
ATOM 2231 C CA . ALA A 1 292 ? 11.634 -7.054 -18.713 1.00 85.50 292 ALA A CA 1
ATOM 2232 C C . ALA A 1 292 ? 12.826 -6.491 -19.506 1.00 85.50 292 ALA A C 1
ATOM 2234 O O . ALA A 1 292 ? 13.653 -5.769 -18.950 1.00 85.50 292 ALA A O 1
ATOM 2235 N N . GLY A 1 293 ? 12.898 -6.763 -20.815 1.00 82.00 293 GLY A N 1
ATOM 2236 C CA . GLY A 1 293 ? 13.918 -6.189 -21.693 1.00 82.00 293 GLY A CA 1
ATOM 2237 C C . GLY A 1 293 ? 13.802 -4.667 -21.816 1.00 82.00 293 GLY A C 1
ATOM 2238 O O . GLY A 1 293 ? 14.812 -3.969 -21.749 1.00 82.00 293 GLY A O 1
ATOM 2239 N N . SER A 1 294 ? 12.578 -4.138 -21.936 1.00 86.75 294 SER A N 1
ATOM 2240 C CA . SER A 1 294 ? 12.320 -2.691 -21.932 1.00 86.75 294 SER A CA 1
ATOM 2241 C C . SER A 1 294 ? 12.747 -2.044 -20.613 1.00 86.75 294 SER A C 1
ATOM 2243 O O . SER A 1 294 ? 13.422 -1.019 -20.625 1.00 86.75 294 SER A O 1
ATOM 2245 N N . MET A 1 295 ? 12.392 -2.660 -19.483 1.00 90.38 295 MET A N 1
ATOM 2246 C CA . MET A 1 295 ? 12.731 -2.185 -18.141 1.00 90.38 295 MET A CA 1
ATOM 2247 C C . MET A 1 295 ? 14.245 -2.157 -17.914 1.00 90.38 295 MET A C 1
ATOM 2249 O O . MET A 1 295 ? 14.779 -1.173 -17.403 1.00 90.38 295 MET A O 1
ATOM 2253 N N . LEU A 1 296 ? 14.952 -3.206 -18.347 1.00 87.50 296 LEU A N 1
ATOM 2254 C CA . LEU A 1 296 ? 16.412 -3.247 -18.319 1.00 87.50 296 LEU A CA 1
ATOM 2255 C C . LEU A 1 296 ? 17.020 -2.127 -19.175 1.00 87.50 296 LEU A C 1
ATOM 2257 O O . LEU A 1 296 ? 17.972 -1.478 -18.745 1.00 87.50 296 LEU A O 1
ATOM 2261 N N . GLY A 1 297 ? 16.463 -1.886 -20.364 1.00 84.06 297 GLY A N 1
ATOM 2262 C CA . GLY A 1 297 ? 16.897 -0.802 -21.242 1.00 84.06 297 GLY A CA 1
ATOM 2263 C C . GLY A 1 297 ? 16.794 0.569 -20.581 1.00 84.06 297 GLY A C 1
ATOM 2264 O O . GLY A 1 297 ? 17.781 1.303 -20.549 1.00 84.06 297 GLY A O 1
ATOM 2265 N N . ASP A 1 298 ? 15.642 0.877 -19.982 1.00 89.38 298 ASP A N 1
ATOM 2266 C CA . ASP A 1 298 ? 15.432 2.134 -19.257 1.00 89.38 298 ASP A CA 1
ATOM 2267 C C . ASP A 1 298 ? 16.411 2.279 -18.071 1.00 89.38 298 ASP A C 1
ATOM 2269 O O . ASP A 1 298 ? 17.010 3.342 -17.892 1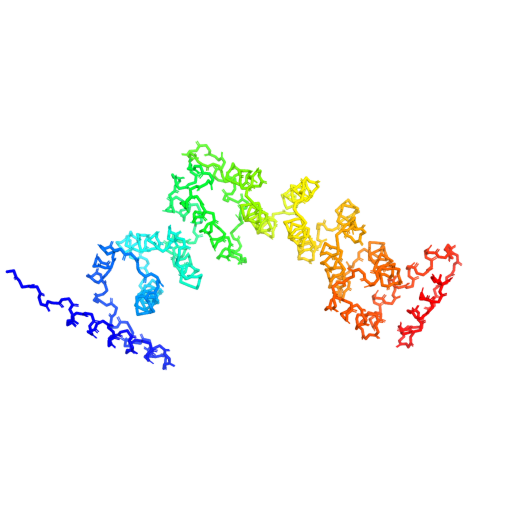.00 89.38 298 ASP A O 1
ATOM 2273 N N . LEU A 1 299 ? 16.666 1.210 -17.304 1.00 89.75 299 LEU A N 1
ATOM 2274 C CA . LEU A 1 299 ? 17.650 1.230 -16.210 1.00 89.75 299 LEU A CA 1
ATOM 2275 C C . LEU A 1 299 ? 19.081 1.498 -16.693 1.00 89.75 299 LEU A C 1
ATOM 2277 O O . LEU A 1 299 ? 19.816 2.250 -16.049 1.00 89.75 299 LEU A O 1
ATOM 2281 N N . VAL A 1 300 ? 19.486 0.908 -17.821 1.00 85.25 300 VAL A N 1
ATOM 2282 C CA . VAL A 1 300 ? 20.803 1.163 -18.427 1.00 85.25 300 VAL A CA 1
ATOM 2283 C C . VAL A 1 300 ? 20.911 2.622 -18.860 1.00 85.25 300 VAL A C 1
ATOM 2285 O O . VAL A 1 300 ? 21.914 3.272 -18.566 1.00 85.25 300 VAL A O 1
ATOM 2288 N N . THR A 1 301 ? 19.879 3.166 -19.510 1.00 86.06 301 THR A N 1
ATOM 2289 C CA . THR A 1 301 ? 19.842 4.579 -19.907 1.00 86.06 301 THR A CA 1
ATOM 2290 C C . THR A 1 301 ? 19.982 5.498 -18.696 1.00 86.06 301 THR A C 1
ATOM 2292 O O . THR A 1 301 ? 20.786 6.431 -18.732 1.00 86.06 301 THR A O 1
ATOM 2295 N N . ILE A 1 302 ? 19.270 5.210 -17.603 1.00 87.00 302 ILE A N 1
ATOM 2296 C CA . ILE A 1 302 ? 19.401 5.960 -16.350 1.00 87.00 302 ILE A CA 1
ATOM 2297 C C . ILE A 1 302 ? 20.835 5.882 -15.818 1.00 87.00 302 ILE A C 1
ATOM 2299 O O . ILE A 1 302 ? 21.418 6.911 -15.487 1.00 87.00 302 ILE A O 1
ATOM 2303 N N . TYR A 1 303 ? 21.420 4.686 -15.749 1.00 84.38 303 TYR A N 1
ATOM 2304 C CA . TYR A 1 303 ? 22.761 4.484 -15.200 1.00 84.38 303 TYR A CA 1
ATOM 2305 C C . TYR A 1 303 ? 23.846 5.228 -15.993 1.00 84.38 303 TYR A C 1
ATOM 2307 O O . TYR A 1 303 ? 24.707 5.887 -15.409 1.00 84.38 303 TYR A O 1
ATOM 2315 N N . VAL A 1 304 ? 23.788 5.161 -17.324 1.00 80.25 304 VAL A N 1
ATOM 2316 C CA . VAL A 1 304 ? 24.802 5.761 -18.202 1.00 80.25 304 VAL A CA 1
ATOM 2317 C C . VAL A 1 304 ? 24.627 7.272 -18.318 1.00 80.25 304 VAL A C 1
ATOM 2319 O O . VAL A 1 304 ? 25.603 8.011 -18.210 1.00 80.25 304 VAL A O 1
ATOM 2322 N N . HIS A 1 305 ? 23.398 7.747 -18.533 1.00 80.69 305 HIS A N 1
ATOM 2323 C CA . HIS A 1 305 ? 23.155 9.139 -18.924 1.00 80.69 305 HIS A CA 1
ATOM 2324 C C . HIS A 1 305 ? 22.595 10.015 -17.798 1.00 80.69 305 HIS A C 1
ATOM 2326 O O . HIS A 1 305 ? 22.719 11.238 -17.860 1.00 80.69 305 HIS A O 1
ATOM 2332 N N . HIS A 1 306 ? 21.995 9.423 -16.762 1.00 82.06 306 HIS A N 1
ATOM 2333 C CA . HIS A 1 306 ? 21.264 10.159 -15.724 1.00 82.06 306 HIS A CA 1
ATOM 2334 C C . HIS A 1 306 ? 21.684 9.803 -14.289 1.00 82.06 306 HIS A C 1
ATOM 2336 O O . HIS A 1 306 ? 21.037 10.244 -13.337 1.00 82.06 306 HIS A O 1
ATOM 2342 N N . SER A 1 307 ? 22.790 9.079 -14.096 1.00 79.69 307 SER A N 1
ATOM 2343 C CA . SER A 1 307 ? 23.252 8.614 -12.777 1.00 79.69 307 SER A CA 1
ATOM 2344 C C . SER A 1 307 ? 23.481 9.740 -11.769 1.00 79.69 307 SER A C 1
ATOM 2346 O O . SER A 1 307 ? 23.190 9.572 -10.588 1.00 79.69 307 SER A O 1
ATOM 2348 N N . LEU A 1 308 ? 23.924 10.914 -12.230 1.00 79.19 308 LEU A N 1
ATOM 2349 C CA . LEU A 1 308 ? 24.144 12.097 -11.387 1.00 79.19 308 LEU A CA 1
ATOM 2350 C C . LEU A 1 308 ? 22.854 12.692 -10.802 1.00 79.19 308 LEU A C 1
ATOM 2352 O O . LEU A 1 308 ? 22.914 13.453 -9.840 1.00 79.19 308 LEU A O 1
ATOM 2356 N N . SER A 1 309 ? 21.698 12.368 -11.384 1.00 78.56 309 SER A N 1
ATOM 2357 C CA . SER A 1 309 ? 20.392 12.822 -10.897 1.00 78.56 309 SER A CA 1
ATOM 2358 C C . SER A 1 309 ? 19.788 11.887 -9.848 1.00 78.56 309 SER A C 1
ATOM 2360 O O . SER A 1 309 ? 18.775 12.228 -9.247 1.00 78.56 309 SER A O 1
ATOM 2362 N N . LEU A 1 310 ? 20.385 10.718 -9.609 1.00 84.25 310 LEU A N 1
ATOM 2363 C CA . LEU A 1 310 ? 19.876 9.753 -8.643 1.00 84.25 310 LEU A CA 1
ATOM 2364 C C . LEU A 1 310 ? 20.309 10.084 -7.219 1.00 84.25 310 LEU A C 1
ATOM 2366 O O . LEU A 1 310 ? 21.363 10.666 -6.962 1.00 84.25 310 LEU A O 1
ATOM 2370 N N . THR A 1 311 ? 19.514 9.621 -6.261 1.00 85.81 311 THR A N 1
ATOM 2371 C CA . THR A 1 311 ? 19.948 9.589 -4.863 1.00 85.81 311 THR A CA 1
ATOM 2372 C C . THR A 1 311 ? 21.134 8.634 -4.685 1.00 85.81 311 THR A C 1
ATOM 2374 O O . THR A 1 311 ? 21.178 7.553 -5.275 1.00 85.81 311 THR A O 1
ATOM 2377 N N . GLN A 1 312 ? 22.089 9.013 -3.832 1.00 87.44 312 GLN A N 1
ATOM 2378 C CA . GLN A 1 312 ? 23.309 8.235 -3.590 1.00 87.44 312 GLN A CA 1
ATOM 2379 C C . GLN A 1 312 ? 23.052 6.756 -3.223 1.00 87.44 312 GLN A C 1
ATOM 2381 O O . GLN A 1 312 ? 23.741 5.903 -3.786 1.00 87.44 312 GLN A O 1
ATOM 2386 N N . PRO A 1 313 ? 22.073 6.408 -2.357 1.00 90.19 313 PRO A N 1
ATOM 2387 C CA . PRO A 1 313 ? 21.787 5.006 -2.050 1.00 90.19 313 PRO A CA 1
ATOM 2388 C C . PRO A 1 313 ? 21.331 4.211 -3.278 1.00 90.19 313 PRO A C 1
ATOM 2390 O O . PRO A 1 313 ? 21.755 3.076 -3.469 1.00 90.19 313 PRO A O 1
ATOM 2393 N N . VAL A 1 314 ? 20.503 4.808 -4.142 1.00 89.69 314 VAL A N 1
ATOM 2394 C CA . VAL A 1 314 ? 20.003 4.133 -5.349 1.00 89.69 314 VAL A CA 1
ATOM 2395 C C . VAL A 1 314 ? 21.115 3.946 -6.372 1.00 89.69 314 VAL A C 1
ATOM 2397 O O . VAL A 1 314 ? 21.205 2.875 -6.960 1.00 89.69 314 VAL A O 1
ATOM 2400 N N . LEU A 1 315 ? 22.011 4.922 -6.539 1.00 87.25 315 LEU A N 1
ATOM 2401 C CA . LEU A 1 315 ? 23.162 4.772 -7.432 1.00 87.25 315 LEU A CA 1
ATOM 2402 C C . LEU A 1 315 ? 24.082 3.616 -7.001 1.00 87.25 315 LEU A C 1
ATOM 2404 O O . LEU A 1 315 ? 24.531 2.837 -7.840 1.00 87.25 315 LEU A O 1
ATOM 2408 N N . GLN A 1 316 ? 24.331 3.473 -5.695 1.00 86.94 316 GLN A N 1
ATOM 2409 C CA . GLN A 1 316 ? 25.112 2.356 -5.150 1.00 86.94 316 GLN A CA 1
ATOM 2410 C C . GLN A 1 316 ? 24.422 1.008 -5.385 1.00 86.94 316 GLN A C 1
ATOM 2412 O O . GLN A 1 316 ? 25.074 0.052 -5.801 1.00 86.94 316 GLN A O 1
ATOM 2417 N N . LEU A 1 317 ? 23.104 0.944 -5.175 1.00 89.19 317 LEU A N 1
ATOM 2418 C CA . LEU A 1 317 ? 22.315 -0.255 -5.462 1.00 89.19 317 LEU A CA 1
ATOM 2419 C C . LEU A 1 317 ? 22.303 -0.591 -6.955 1.00 89.19 317 LEU A C 1
ATOM 2421 O O . LEU A 1 317 ? 22.403 -1.761 -7.299 1.00 89.19 317 LEU A O 1
ATOM 2425 N N . MET A 1 318 ? 22.241 0.406 -7.843 1.00 87.75 318 MET A N 1
ATOM 2426 C CA . MET A 1 318 ? 22.335 0.192 -9.291 1.00 87.75 318 MET A CA 1
ATOM 2427 C C . MET A 1 318 ? 23.692 -0.370 -9.699 1.00 87.75 318 MET A C 1
ATOM 2429 O O . MET A 1 318 ? 23.749 -1.290 -10.513 1.00 87.75 318 MET A O 1
ATOM 2433 N N . PHE A 1 319 ? 24.779 0.131 -9.107 1.00 82.81 319 PHE A N 1
ATOM 2434 C CA . PHE A 1 319 ? 26.109 -0.430 -9.327 1.00 82.81 319 PHE A CA 1
ATOM 2435 C C . PHE A 1 319 ? 26.167 -1.908 -8.912 1.00 82.81 319 PHE A C 1
ATOM 2437 O O . PHE A 1 319 ? 26.568 -2.747 -9.714 1.00 82.81 319 PHE A O 1
ATOM 2444 N N . GLN A 1 320 ? 25.698 -2.241 -7.705 1.00 84.81 320 GLN A N 1
ATOM 2445 C CA . GLN A 1 320 ? 25.638 -3.629 -7.223 1.00 84.81 320 GLN A CA 1
ATOM 2446 C C . GLN A 1 320 ? 24.721 -4.506 -8.084 1.00 84.81 320 GLN A C 1
ATOM 2448 O O . GLN A 1 320 ? 25.062 -5.639 -8.406 1.00 84.81 320 GLN A O 1
ATOM 2453 N N . PHE A 1 321 ? 23.568 -3.986 -8.503 1.00 86.38 321 PHE A N 1
ATOM 2454 C CA . PHE A 1 321 ? 22.626 -4.699 -9.361 1.00 86.38 321 PHE A CA 1
ATOM 2455 C C . PHE A 1 321 ? 23.278 -5.123 -10.681 1.00 86.38 321 PHE A C 1
ATOM 2457 O O . PHE A 1 321 ? 23.228 -6.303 -11.027 1.00 86.38 321 PHE A O 1
ATOM 2464 N N . PHE A 1 322 ? 23.918 -4.190 -11.393 1.00 81.31 322 PHE A N 1
ATOM 2465 C CA . PHE A 1 322 ? 24.561 -4.485 -12.676 1.00 81.31 322 PHE A CA 1
ATOM 2466 C C . PHE A 1 322 ? 25.857 -5.284 -12.533 1.00 81.31 322 PHE A C 1
ATOM 2468 O O . PHE A 1 322 ? 26.185 -6.060 -13.424 1.00 81.31 322 PHE A O 1
ATOM 2475 N N . HIS A 1 323 ? 26.617 -5.095 -11.456 1.00 75.50 323 HIS A N 1
ATOM 2476 C CA . HIS A 1 323 ? 27.902 -5.771 -11.304 1.00 75.50 323 HIS A CA 1
ATOM 2477 C C . HIS A 1 323 ? 27.756 -7.187 -10.726 1.00 75.50 323 HIS A C 1
ATOM 2479 O O . HIS A 1 323 ? 28.396 -8.120 -11.211 1.00 75.50 323 HIS A O 1
ATOM 2485 N N . ASP A 1 324 ? 26.910 -7.354 -9.706 1.00 73.19 324 ASP A N 1
ATOM 2486 C CA . ASP A 1 324 ? 26.954 -8.524 -8.822 1.00 73.19 324 ASP A CA 1
ATOM 2487 C C . ASP A 1 324 ? 25.714 -9.421 -8.907 1.00 73.19 324 ASP A C 1
ATOM 2489 O O . ASP A 1 324 ? 25.790 -10.601 -8.558 1.00 73.19 324 ASP A O 1
ATOM 2493 N N . HIS A 1 325 ? 24.564 -8.894 -9.341 1.00 73.06 325 HIS A N 1
ATOM 2494 C CA . HIS A 1 325 ? 23.287 -9.590 -9.146 1.00 73.06 325 HIS A CA 1
ATOM 2495 C C . HIS A 1 325 ? 22.537 -9.944 -10.429 1.00 73.06 325 HIS A C 1
ATOM 2497 O O . HIS A 1 325 ? 21.962 -11.031 -10.502 1.00 73.06 325 HIS A O 1
ATOM 2503 N N . TYR A 1 326 ? 22.510 -9.068 -11.431 1.00 73.69 326 TYR A N 1
ATOM 2504 C CA . TYR A 1 326 ? 21.669 -9.273 -12.607 1.00 73.69 326 TYR A CA 1
ATOM 2505 C C . TYR A 1 326 ? 22.404 -9.980 -13.753 1.00 73.69 326 TYR A C 1
ATOM 2507 O O . TYR A 1 326 ? 23.495 -9.583 -14.152 1.00 73.69 326 TYR A O 1
ATOM 2515 N N . GLY A 1 327 ? 21.787 -11.027 -14.312 1.00 68.50 327 GLY A N 1
ATOM 2516 C CA . GLY A 1 327 ? 22.364 -11.851 -15.384 1.00 68.50 327 GLY A CA 1
ATOM 2517 C C . GLY A 1 327 ? 23.076 -13.115 -14.892 1.00 68.50 327 GLY A C 1
ATOM 2518 O O . GLY A 1 327 ? 23.653 -13.839 -15.706 1.00 68.50 327 GLY A O 1
ATOM 2519 N N . ALA A 1 328 ? 23.030 -13.392 -13.584 1.00 71.81 328 ALA A N 1
ATOM 2520 C CA . ALA A 1 328 ? 23.600 -14.597 -12.981 1.00 71.81 328 ALA A CA 1
ATOM 2521 C C . ALA A 1 328 ? 22.738 -15.846 -13.231 1.00 71.81 328 ALA A C 1
ATOM 2523 O O . ALA A 1 328 ? 23.263 -16.958 -13.298 1.00 71.81 328 ALA A O 1
ATOM 2524 N N . THR A 1 329 ? 21.422 -15.678 -13.389 1.00 73.62 329 THR A N 1
ATOM 2525 C CA . THR A 1 329 ? 20.504 -16.779 -13.701 1.00 73.62 329 THR A CA 1
ATOM 2526 C C . THR A 1 329 ? 20.260 -16.896 -15.207 1.00 73.62 329 THR A C 1
ATOM 2528 O O . THR A 1 329 ? 20.386 -15.931 -15.964 1.00 73.62 329 THR A O 1
ATOM 2531 N N . HIS A 1 330 ? 19.879 -18.094 -15.661 1.00 71.75 330 HIS A N 1
ATOM 2532 C CA . HIS A 1 330 ? 19.570 -18.350 -17.072 1.00 71.75 330 HIS A CA 1
ATOM 2533 C C . HIS A 1 330 ? 18.391 -17.498 -17.581 1.00 71.75 330 HIS A C 1
ATOM 2535 O O . HIS A 1 330 ? 18.404 -17.015 -18.708 1.00 71.75 330 HIS A O 1
ATOM 2541 N N . SER A 1 331 ? 17.379 -17.265 -16.742 1.00 71.50 331 SER A N 1
ATOM 2542 C CA . SER A 1 331 ? 16.235 -16.402 -17.066 1.00 71.50 331 SER A CA 1
ATOM 2543 C C . SER A 1 331 ? 16.670 -14.955 -17.323 1.00 71.50 331 SER A C 1
ATOM 2545 O O . SER A 1 331 ? 16.267 -14.348 -18.315 1.00 71.50 331 SER A O 1
ATOM 2547 N N . GLN A 1 332 ? 17.541 -14.412 -16.473 1.00 76.06 332 GLN A N 1
ATOM 2548 C CA . GLN A 1 332 ? 18.061 -13.052 -16.610 1.00 76.06 332 GLN A CA 1
ATOM 2549 C C . GLN A 1 332 ? 19.003 -12.921 -17.811 1.00 76.06 332 GLN A C 1
ATOM 2551 O O . GLN A 1 332 ? 18.925 -11.939 -18.547 1.00 76.06 332 GLN A O 1
ATOM 2556 N N . SER A 1 333 ? 19.858 -13.915 -18.065 1.00 73.12 333 SER A N 1
ATOM 2557 C CA . SER A 1 333 ? 20.762 -13.885 -19.218 1.00 73.12 333 SER A CA 1
ATOM 2558 C C . SER A 1 333 ? 20.014 -13.918 -20.558 1.00 73.12 333 SER A C 1
ATOM 2560 O O . SER A 1 333 ? 20.428 -13.250 -21.510 1.00 73.12 333 SER A O 1
ATOM 2562 N N . LEU A 1 334 ? 18.866 -14.603 -20.622 1.00 71.56 334 LEU A N 1
ATOM 2563 C CA . LEU A 1 334 ? 17.955 -14.555 -21.768 1.00 71.56 334 LEU A CA 1
ATOM 2564 C C . LEU A 1 334 ? 17.337 -13.166 -21.964 1.00 71.56 334 LEU A C 1
ATOM 2566 O O . LEU A 1 334 ? 17.281 -12.693 -23.097 1.00 71.56 334 LEU A O 1
ATOM 2570 N N . ILE A 1 335 ? 16.920 -12.487 -20.889 1.00 73.81 335 ILE A N 1
ATOM 2571 C CA . ILE A 1 335 ? 16.384 -11.114 -20.954 1.00 73.81 335 ILE A CA 1
ATOM 2572 C C . ILE A 1 335 ? 17.452 -10.146 -21.475 1.00 73.81 335 ILE A C 1
ATOM 2574 O O . ILE A 1 335 ? 17.192 -9.365 -22.391 1.00 73.81 335 ILE A O 1
ATOM 2578 N N . VAL A 1 336 ? 18.673 -10.240 -20.943 1.00 72.25 336 VAL A N 1
ATOM 2579 C CA . VAL A 1 336 ? 19.822 -9.444 -21.395 1.00 72.25 336 VAL A CA 1
ATOM 2580 C C . VAL A 1 336 ? 20.102 -9.699 -22.882 1.00 72.25 336 VAL A C 1
ATOM 2582 O O . VAL A 1 336 ? 20.246 -8.755 -23.658 1.00 72.25 336 VAL A O 1
ATOM 2585 N N . SER A 1 337 ? 20.126 -10.965 -23.302 1.00 67.62 337 SER A N 1
ATOM 2586 C CA . SER A 1 337 ? 20.344 -11.347 -24.704 1.00 67.62 337 SER A CA 1
ATOM 2587 C C . SER A 1 337 ? 19.242 -10.813 -25.616 1.00 67.62 337 SER A C 1
ATOM 2589 O O . SER A 1 337 ? 19.528 -10.261 -26.677 1.00 67.62 337 SER A O 1
ATOM 2591 N N . HIS A 1 338 ? 17.982 -10.920 -25.188 1.00 67.88 338 HIS A N 1
ATOM 2592 C CA . HIS A 1 338 ? 16.836 -10.396 -25.920 1.00 67.88 338 HIS A CA 1
ATOM 2593 C C . HIS A 1 338 ? 16.935 -8.878 -26.101 1.00 67.88 338 HIS A C 1
ATOM 2595 O O . HIS A 1 338 ? 16.785 -8.387 -27.218 1.00 67.88 338 HIS A O 1
ATOM 2601 N N . TYR A 1 339 ? 17.270 -8.140 -25.038 1.00 71.00 339 TYR A N 1
ATOM 2602 C CA . TYR A 1 339 ? 17.485 -6.695 -25.099 1.00 71.00 339 TYR A CA 1
ATOM 2603 C C . TYR A 1 339 ? 18.597 -6.313 -26.090 1.00 71.00 339 TYR A C 1
ATOM 2605 O O . TYR A 1 339 ? 18.388 -5.459 -26.952 1.00 71.00 339 TYR A O 1
ATOM 2613 N N . VAL A 1 340 ? 19.759 -6.973 -26.022 1.00 67.19 340 VAL A N 1
ATOM 2614 C CA . VAL A 1 340 ? 20.896 -6.705 -26.922 1.00 67.19 340 VAL A CA 1
ATOM 2615 C C . VAL A 1 340 ? 20.536 -6.985 -28.380 1.00 67.19 340 VAL A C 1
ATOM 2617 O O . VAL A 1 340 ? 20.828 -6.165 -29.253 1.00 67.19 340 VAL A O 1
ATOM 2620 N N . LEU A 1 341 ? 19.892 -8.120 -28.657 1.00 65.75 341 LEU A N 1
ATOM 2621 C CA . LEU A 1 341 ? 19.500 -8.506 -30.013 1.00 65.75 341 LEU A CA 1
ATOM 2622 C C . LEU A 1 341 ? 18.435 -7.565 -30.588 1.00 65.75 341 LEU A C 1
ATOM 2624 O O . LEU A 1 341 ? 18.544 -7.153 -31.744 1.00 65.75 341 LEU A O 1
ATOM 2628 N N . TYR A 1 342 ? 17.439 -7.194 -29.778 1.00 62.12 342 TYR A N 1
ATOM 2629 C CA . TYR A 1 342 ? 16.366 -6.286 -30.178 1.00 62.12 342 TYR A CA 1
ATOM 2630 C C . TYR A 1 342 ? 16.893 -4.873 -30.455 1.00 62.12 342 TYR A C 1
ATOM 2632 O O . TYR A 1 342 ? 16.610 -4.303 -31.509 1.00 62.12 342 TYR A O 1
ATOM 2640 N N . ARG A 1 343 ? 17.730 -4.327 -29.561 1.00 62.41 343 ARG A N 1
ATOM 2641 C CA . ARG A 1 343 ? 18.304 -2.980 -29.704 1.00 62.41 343 ARG A CA 1
ATOM 2642 C C . ARG A 1 343 ? 19.193 -2.841 -30.940 1.00 62.41 343 ARG A C 1
ATOM 2644 O O . ARG A 1 343 ? 19.167 -1.803 -31.591 1.00 62.41 343 ARG A O 1
ATOM 2651 N N . ASN A 1 344 ? 19.952 -3.881 -31.278 1.00 58.41 344 ASN A N 1
ATOM 2652 C CA . ASN A 1 344 ? 20.850 -3.872 -32.435 1.00 58.41 344 ASN A CA 1
ATOM 2653 C C . ASN A 1 344 ? 20.170 -4.313 -33.745 1.00 58.41 344 ASN A C 1
ATOM 2655 O O . ASN A 1 344 ? 20.853 -4.483 -34.751 1.00 58.41 344 ASN A O 1
ATOM 2659 N N . GLN A 1 345 ? 18.845 -4.521 -33.752 1.00 56.56 345 GLN A N 1
ATOM 2660 C CA . GLN A 1 345 ? 18.090 -5.041 -34.904 1.00 56.56 345 GLN A CA 1
ATOM 2661 C C . GLN A 1 345 ? 18.652 -6.366 -35.463 1.00 56.56 345 GLN A C 1
ATOM 2663 O O . GLN A 1 345 ? 18.453 -6.703 -36.630 1.00 56.56 345 GLN A O 1
ATOM 2668 N N . LEU A 1 346 ? 19.324 -7.164 -34.629 1.00 49.06 346 LEU A N 1
ATOM 2669 C CA . LEU A 1 346 ? 19.985 -8.414 -35.018 1.00 49.06 346 LEU A CA 1
ATOM 2670 C C . LEU A 1 346 ? 19.013 -9.608 -35.033 1.00 49.06 346 LEU A C 1
ATOM 2672 O O . LEU A 1 346 ? 19.397 -10.736 -34.747 1.00 49.06 346 LEU A O 1
ATOM 2676 N N . VAL A 1 347 ? 17.741 -9.398 -35.394 1.00 39.91 347 VAL A N 1
ATOM 2677 C CA . VAL A 1 347 ? 16.662 -10.414 -35.333 1.00 39.91 347 VAL A CA 1
ATOM 2678 C C . VAL A 1 347 ? 16.813 -11.528 -36.395 1.00 39.91 347 VAL A C 1
ATOM 2680 O O . VAL A 1 347 ? 15.867 -12.229 -36.739 1.00 39.91 347 VAL A O 1
ATOM 2683 N N . ARG A 1 348 ? 18.017 -11.777 -36.918 1.00 35.94 348 ARG A N 1
ATOM 2684 C CA . ARG A 1 348 ? 18.295 -12.970 -37.725 1.00 35.94 348 ARG A CA 1
ATOM 2685 C C . ARG A 1 348 ? 19.477 -13.746 -37.172 1.00 35.94 348 ARG A C 1
ATOM 2687 O O . ARG A 1 348 ? 20.619 -13.372 -37.400 1.00 35.94 348 ARG A O 1
ATOM 2694 N N . ALA A 1 349 ? 19.120 -14.882 -36.566 1.00 39.47 349 ALA A N 1
ATOM 2695 C CA . ALA A 1 349 ? 19.981 -15.919 -36.010 1.00 39.47 349 ALA A CA 1
ATOM 2696 C C . ALA A 1 349 ? 20.797 -15.401 -34.814 1.00 39.47 349 ALA A C 1
ATOM 2698 O O . ALA A 1 349 ? 21.553 -14.449 -34.908 1.00 39.47 349 ALA A O 1
ATOM 2699 N N . ILE A 1 350 ? 20.673 -15.993 -33.634 1.00 36.69 350 ILE A N 1
ATOM 2700 C CA . ILE A 1 350 ? 21.435 -17.193 -33.309 1.00 36.69 350 ILE A CA 1
ATOM 2701 C C . ILE A 1 350 ? 20.909 -17.732 -31.962 1.00 36.69 350 ILE A C 1
ATOM 2703 O O . ILE A 1 350 ? 20.900 -17.021 -30.960 1.00 36.69 350 ILE A O 1
ATOM 2707 N N . TYR A 1 351 ? 20.491 -18.999 -31.946 1.00 39.34 351 TYR A N 1
ATOM 2708 C CA . TYR A 1 351 ? 20.434 -19.827 -30.738 1.00 39.34 351 TYR A CA 1
ATOM 2709 C C . TYR A 1 351 ? 21.891 -20.184 -30.397 1.00 39.34 351 TYR A C 1
ATOM 2711 O O . TYR A 1 351 ? 22.506 -20.924 -31.163 1.00 39.34 351 TYR A O 1
ATOM 2719 N N . ILE A 1 352 ? 22.471 -19.649 -29.317 1.00 38.38 352 ILE A N 1
ATOM 2720 C CA . ILE A 1 352 ? 23.758 -20.139 -28.794 1.00 38.38 352 ILE A CA 1
ATOM 2721 C C . ILE A 1 352 ? 23.631 -20.481 -27.312 1.00 38.38 352 ILE A C 1
ATOM 2723 O O . ILE A 1 352 ? 23.236 -19.678 -26.470 1.00 38.38 352 ILE A O 1
ATOM 2727 N N . ASP A 1 353 ? 24.010 -21.726 -27.062 1.00 33.81 353 ASP A N 1
ATOM 2728 C CA . ASP A 1 353 ? 23.786 -22.564 -25.895 1.00 33.81 353 ASP A CA 1
ATOM 2729 C C . ASP A 1 353 ? 24.984 -22.503 -24.925 1.00 33.81 353 ASP A C 1
ATOM 2731 O O . ASP A 1 353 ? 25.530 -23.516 -24.496 1.00 33.81 353 ASP A O 1
ATOM 2735 N N . THR A 1 354 ? 25.473 -21.300 -24.610 1.00 38.34 354 THR A N 1
ATOM 2736 C CA . THR A 1 354 ? 26.644 -21.127 -23.728 1.00 38.34 354 THR A CA 1
ATOM 2737 C C . THR A 1 354 ? 26.458 -19.933 -22.799 1.00 38.34 354 THR A C 1
ATOM 2739 O O . THR A 1 354 ? 26.877 -18.822 -23.116 1.00 38.34 354 THR A O 1
ATOM 2742 N N . PHE A 1 355 ? 25.823 -20.149 -21.644 1.00 42.25 355 PHE A N 1
ATOM 2743 C CA . PHE A 1 355 ? 25.518 -19.084 -20.683 1.00 42.25 355 PHE A CA 1
ATOM 2744 C C . PHE A 1 355 ? 25.715 -19.521 -19.229 1.00 42.25 355 PHE A C 1
ATOM 2746 O O . PHE A 1 355 ? 24.761 -19.780 -18.504 1.00 42.25 355 PHE A O 1
ATOM 2753 N N . THR A 1 356 ? 26.971 -19.557 -18.789 1.00 39.47 356 THR A N 1
ATOM 2754 C CA . THR A 1 356 ? 27.319 -19.543 -17.353 1.00 39.47 356 THR A CA 1
ATOM 2755 C C . THR A 1 356 ? 28.492 -18.617 -17.013 1.00 39.47 356 THR A C 1
ATOM 2757 O O . THR A 1 356 ? 28.707 -18.327 -15.844 1.00 39.47 356 THR A O 1
ATOM 2760 N N . THR A 1 357 ? 29.211 -18.062 -17.997 1.00 39.78 357 THR A N 1
ATOM 2761 C CA . THR A 1 357 ? 30.385 -17.192 -17.759 1.00 39.78 357 THR A CA 1
ATOM 2762 C C . THR A 1 357 ? 30.308 -15.804 -18.414 1.00 39.78 357 THR A C 1
ATOM 2764 O O . THR A 1 357 ? 31.267 -15.042 -18.346 1.00 39.78 357 THR A O 1
ATOM 2767 N N . LEU A 1 358 ? 29.169 -15.431 -19.016 1.00 44.62 358 LEU A N 1
ATOM 2768 C CA . LEU A 1 358 ? 29.022 -14.213 -19.836 1.00 44.62 358 LE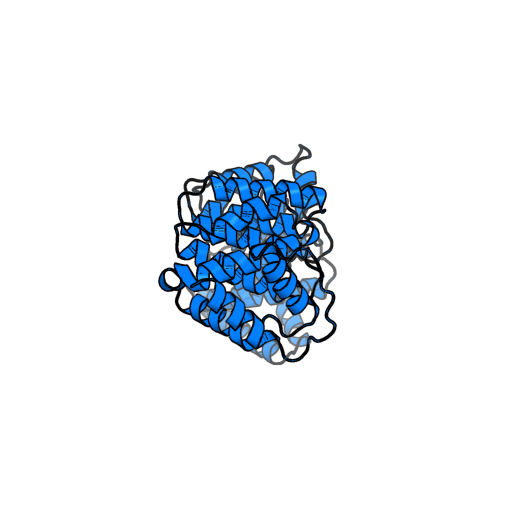U A CA 1
ATOM 2769 C C . LEU A 1 358 ? 28.255 -13.046 -19.185 1.00 44.62 358 LEU A C 1
ATOM 2771 O O . LEU A 1 358 ? 28.228 -11.964 -19.770 1.00 44.62 358 LEU A O 1
ATOM 2775 N N . GLY A 1 359 ? 27.679 -13.213 -17.987 1.00 41.31 359 GLY A N 1
ATOM 2776 C CA . GLY A 1 359 ? 26.869 -12.170 -17.329 1.00 41.31 359 GLY A CA 1
ATOM 2777 C C . GLY A 1 359 ? 27.599 -10.826 -17.186 1.00 41.31 359 GLY A C 1
ATOM 2778 O O . GLY A 1 359 ? 27.086 -9.792 -17.609 1.00 41.31 359 GLY A O 1
ATOM 2779 N N . GLY A 1 360 ? 28.858 -10.849 -16.730 1.00 41.25 360 GLY A N 1
ATOM 2780 C CA . GLY A 1 360 ? 29.690 -9.640 -16.614 1.00 41.25 360 GLY A CA 1
ATOM 2781 C C . GLY A 1 360 ? 30.241 -9.100 -17.944 1.00 41.25 360 GLY A C 1
ATOM 2782 O O . GLY A 1 360 ? 30.617 -7.930 -18.037 1.00 41.25 360 GLY A O 1
ATOM 2783 N N . PHE A 1 361 ? 30.281 -9.920 -18.999 1.00 42.44 361 PHE A N 1
ATOM 2784 C CA . PHE A 1 361 ? 30.823 -9.518 -20.302 1.00 42.44 361 PHE A CA 1
ATOM 2785 C C . PHE A 1 361 ? 29.764 -8.816 -21.163 1.00 42.44 361 PHE A C 1
ATOM 2787 O O . PHE A 1 361 ? 30.071 -7.857 -21.867 1.00 42.44 361 PHE A O 1
ATOM 2794 N N . ILE A 1 362 ? 28.497 -9.229 -21.062 1.00 50.59 362 ILE A N 1
ATOM 2795 C CA . ILE A 1 362 ? 27.411 -8.615 -21.838 1.00 50.59 362 ILE A CA 1
ATOM 2796 C C . ILE A 1 362 ? 27.010 -7.253 -21.269 1.00 50.59 362 ILE A C 1
ATOM 2798 O O . ILE A 1 362 ? 26.722 -6.348 -22.044 1.00 50.59 362 ILE A O 1
ATOM 2802 N N . ILE A 1 363 ? 27.078 -7.051 -19.951 1.00 47.53 363 ILE A N 1
ATOM 2803 C CA . ILE A 1 363 ? 26.848 -5.727 -19.349 1.00 47.53 363 ILE A CA 1
ATOM 2804 C C . ILE A 1 363 ? 27.938 -4.736 -19.782 1.00 47.53 363 ILE A C 1
ATOM 2806 O O . ILE A 1 363 ? 27.624 -3.602 -20.136 1.00 47.53 363 ILE A O 1
ATOM 2810 N N . ASN A 1 364 ? 29.197 -5.180 -19.884 1.00 41.47 364 ASN A N 1
ATOM 2811 C CA . ASN A 1 364 ? 30.266 -4.365 -20.467 1.00 41.47 364 ASN A CA 1
ATOM 2812 C C . ASN A 1 364 ? 30.023 -4.047 -21.951 1.00 41.47 364 ASN A C 1
ATOM 2814 O O . ASN A 1 364 ? 30.229 -2.909 -22.353 1.00 41.47 364 ASN A O 1
ATOM 2818 N N . ILE A 1 365 ? 29.524 -4.991 -22.757 1.00 48.12 365 ILE A N 1
ATOM 2819 C CA . ILE A 1 365 ? 29.158 -4.729 -24.164 1.00 48.12 365 ILE A CA 1
ATOM 2820 C C . ILE A 1 365 ? 27.966 -3.762 -24.268 1.00 48.12 365 ILE A C 1
ATOM 2822 O O . ILE A 1 365 ? 27.968 -2.879 -25.123 1.00 48.12 365 ILE A O 1
ATOM 2826 N N . ILE A 1 366 ? 26.967 -3.879 -23.389 1.00 48.84 366 ILE A N 1
ATOM 2827 C CA . ILE A 1 366 ? 25.822 -2.959 -23.325 1.00 48.84 366 ILE A CA 1
ATOM 2828 C C . ILE A 1 366 ? 26.279 -1.540 -22.965 1.00 48.84 366 ILE A C 1
ATOM 2830 O O . ILE A 1 366 ? 25.775 -0.582 -23.548 1.00 48.84 366 ILE A O 1
ATOM 2834 N N . LEU A 1 367 ? 27.242 -1.404 -22.047 1.00 43.69 367 LEU A N 1
ATOM 2835 C CA . LEU A 1 367 ? 27.834 -0.120 -21.662 1.00 43.69 367 LEU A CA 1
ATOM 2836 C C . LEU A 1 367 ? 28.733 0.462 -22.767 1.00 43.69 367 LEU A C 1
ATOM 2838 O O . LEU A 1 367 ? 28.663 1.658 -23.032 1.00 43.69 367 LEU A O 1
ATOM 2842 N N . LEU A 1 368 ? 29.521 -0.372 -23.453 1.00 41.44 368 LEU A N 1
ATOM 2843 C CA . LEU A 1 368 ? 30.388 0.038 -24.566 1.00 41.44 368 LEU A CA 1
ATOM 2844 C C . LEU A 1 368 ? 29.613 0.411 -25.838 1.00 41.44 368 LEU A C 1
ATOM 2846 O O . LEU A 1 368 ? 30.093 1.242 -26.595 1.00 41.44 368 LEU A O 1
ATOM 2850 N N . GLY A 1 369 ? 28.429 -0.163 -26.071 1.00 39.88 369 GLY A N 1
ATOM 2851 C CA . GLY A 1 369 ? 27.552 0.200 -27.193 1.00 39.88 369 GLY A CA 1
ATOM 2852 C C . GLY A 1 369 ? 26.648 1.419 -26.946 1.00 39.88 369 GLY A C 1
ATOM 2853 O O . GLY A 1 369 ? 25.861 1.770 -27.822 1.00 39.88 369 GLY A O 1
ATOM 2854 N N . CYS A 1 370 ? 26.697 2.025 -25.752 1.00 40.75 370 CYS A N 1
ATOM 2855 C CA . CYS A 1 370 ? 26.006 3.281 -25.411 1.00 40.75 370 CYS A CA 1
ATOM 2856 C C . CYS A 1 370 ? 26.912 4.526 -25.471 1.00 40.75 370 CYS A C 1
ATOM 2858 O O . CYS A 1 370 ? 26.399 5.634 -25.301 1.00 40.75 370 CYS A O 1
ATOM 2860 N N . LEU A 1 371 ? 28.225 4.344 -25.645 1.00 36.66 371 LEU A N 1
ATOM 2861 C CA . LEU A 1 371 ? 29.184 5.401 -25.991 1.00 36.66 371 LEU A CA 1
ATOM 2862 C C . LEU A 1 371 ? 29.217 5.568 -27.512 1.00 36.66 371 LEU A C 1
ATOM 2864 O O . LEU A 1 371 ? 29.374 6.728 -27.953 1.00 36.66 371 LEU A O 1
#

Radius of gyration: 26.58 Å; chains: 1; bounding box: 59×42×89 Å

Organism: Aphanomyces astaci (NCBI:txid112090)

Foldseek 3Di:
DDPPVPVVVLVVLLVVLVVLVVCVVVVPLPVLQVVLVPCVVVLVVLLPDDDDQVDPSSLSSLVSNLVSLVSCCVPDPQPPVCLVSLLSSLLNQLQDPSHDPVSNLSSLLSNCVSQVVDVLSSLVSNPLVLLVDAPPDSSLVSSLVSLLSNLVNCVPVLPAPVCVQVVQVPPDRPDRPVVSLVSLCPDPDLVSNLSSLSSLLSNLLRDDPVVNLVSLVVLLVSLVPDPPPVSNLSSLLSSLVSCLNPVVNDDPVSLVSSVVQCVDPQQSSVLSSLVSLLVSLLDPDDDPLVSNLVSVVSNLCCLQPPLVSHDPVSNVVSVCSLAPGAQQDPSRVVSLVCNVCVVVVVPDDDDDDDRRPCSNVSSVVVNVVVD

Secondary structure (DSSP, 8-state):
----HHHHHHHHHHHHHHHHHHHHHHT-HHHHHHGGGGHHHHHHHHHTS---TT-HHHHHHHHHHHHHHHHHHHHS---TTTHHHHHHHHHHHHH-TTS-HHHHHHHHHHHHHHTTT-HHHHHHHH-GGGTSS-TTSHHHHHHHHHHHHHHHHHTTSS--HHHHHHHHHSSSSS--HHHHHHHHHH-SSHHHHHHHHHHHHHHHHTS-HHHHHHHHHHHHHHHHT---HHHHHHHHHHHHHHHHH-GGG-SHHHHHHHGGGGG-SSHHHHHHHHHHHHHHHHS-S---HHHHHHHHHHHHHHHHHSGGGS-HHHHHHHHHIIIIITT-SHHHHHHHHHHHHHHTT--S-------SS-HHHHHHHHHHTT-